Protein AF-A0AAJ1JUY0-F1 (afdb_monomer_lite)

pLDDT: mean 84.02, std 13.45, range [37.16, 97.44]

Foldseek 3Di:
DVVVLVVLLVVLQVQLVVQVVVVHHSVVSSVVSNVVVVVVVVVVVVVVPVPDPFPWPWDKDLLAPPFAFFLQDQKHFRIKTWGADPVVLWIWIKTKMWGQDQFKWFKWKKFKWFAAPVRHTDDDPDDDTDIQIDGRDTHHHLHIDIDDPVNTRTDPDSRRPDMHIDTAWIATPVRDIDGDDTDGDHDDFAFDDPLCVVVLCVLPVQFTGAWAQDPAWTAQRNRATHGNPDQAGSPRRDGNVSRNCARHPVRVVVVVVVCVVVVVRD

Structure (mmCIF, N/CA/C/O backbone):
data_AF-A0AAJ1JUY0-F1
#
_entry.id   AF-A0AAJ1JUY0-F1
#
loop_
_atom_site.group_PDB
_atom_site.id
_atom_site.type_symbol
_atom_site.label_atom_id
_atom_site.label_alt_id
_atom_site.label_comp_id
_atom_site.label_asym_id
_atom_site.label_entity_id
_atom_site.label_seq_id
_atom_site.pdbx_PDB_ins_code
_atom_site.Cartn_x
_atom_site.Cartn_y
_atom_site.Cartn_z
_atom_site.occupancy
_atom_site.B_iso_or_equiv
_atom_site.auth_seq_id
_atom_site.auth_comp_id
_atom_site.auth_asym_id
_atom_site.auth_atom_id
_atom_site.pdbx_PDB_model_num
ATOM 1 N N . MET A 1 1 ? -13.555 40.744 11.633 1.00 59.25 1 MET A N 1
ATOM 2 C CA . MET A 1 1 ? -14.077 41.369 12.872 1.00 59.25 1 MET A CA 1
ATOM 3 C C . MET A 1 1 ? -15.369 42.137 12.623 1.00 59.25 1 MET A C 1
ATOM 5 O O . MET A 1 1 ? -16.342 41.868 13.309 1.00 59.25 1 MET A O 1
ATOM 9 N N . GLU A 1 2 ? -15.423 43.021 11.627 1.00 66.12 2 GLU A N 1
ATOM 10 C CA . GLU A 1 2 ? -16.605 43.863 11.356 1.00 66.12 2 GLU A CA 1
ATOM 11 C C . GLU A 1 2 ? -17.887 43.060 11.075 1.00 66.12 2 GLU A C 1
ATOM 13 O O . GLU A 1 2 ? -18.908 43.283 11.720 1.00 66.12 2 GLU A O 1
ATOM 18 N N . ALA A 1 3 ? -17.817 42.035 10.218 1.00 76.25 3 ALA A N 1
ATOM 19 C CA . ALA A 1 3 ? -18.960 41.161 9.921 1.00 76.25 3 ALA A CA 1
ATOM 20 C C . ALA A 1 3 ? -19.509 40.413 11.156 1.00 76.25 3 ALA A C 1
ATOM 22 O O . ALA A 1 3 ? -20.705 40.149 11.254 1.00 76.25 3 ALA A O 1
ATOM 23 N N . TYR A 1 4 ? -18.645 40.103 12.125 1.00 79.19 4 TYR A N 1
ATOM 24 C CA . TYR A 1 4 ? -19.018 39.383 13.343 1.00 79.19 4 TYR A CA 1
ATOM 25 C C . TYR A 1 4 ? -19.777 40.281 14.325 1.00 79.19 4 TYR A C 1
ATOM 27 O O . TYR A 1 4 ? -20.791 39.874 14.885 1.00 79.19 4 TYR A O 1
ATOM 35 N N . ILE A 1 5 ? -19.339 41.534 14.476 1.00 79.62 5 ILE A N 1
ATOM 36 C CA . ILE A 1 5 ? -20.040 42.523 15.304 1.00 79.62 5 ILE A CA 1
ATOM 37 C C . ILE A 1 5 ? -21.442 42.773 14.735 1.00 79.62 5 ILE A C 1
ATOM 39 O O . ILE A 1 5 ? -22.418 42.791 15.482 1.00 79.62 5 ILE A O 1
ATOM 43 N N . ILE A 1 6 ? -21.560 42.875 13.407 1.00 84.62 6 ILE A N 1
ATOM 44 C CA . ILE A 1 6 ? -22.850 43.020 12.718 1.00 84.62 6 ILE A CA 1
ATOM 45 C C . ILE A 1 6 ? -23.759 41.815 12.995 1.00 84.62 6 ILE A C 1
ATOM 47 O O . ILE A 1 6 ? -24.919 41.993 13.363 1.00 84.62 6 ILE A O 1
ATOM 51 N N . PHE A 1 7 ? -23.235 40.593 12.898 1.00 84.62 7 PHE A N 1
ATOM 52 C CA . PHE A 1 7 ? -23.993 39.375 13.187 1.00 84.62 7 PHE A CA 1
ATOM 53 C C . PHE A 1 7 ? -24.500 39.312 14.640 1.00 84.62 7 PHE A C 1
ATOM 55 O O . PHE A 1 7 ? -25.673 39.015 14.875 1.00 84.62 7 PHE A O 1
ATOM 62 N N . LEU A 1 8 ? -23.663 39.669 15.620 1.00 83.69 8 LEU A N 1
ATOM 63 C CA . LEU A 1 8 ? -24.061 39.722 17.031 1.00 83.69 8 LEU A CA 1
ATOM 64 C C . LEU A 1 8 ? -25.143 40.775 17.303 1.00 83.69 8 LEU A C 1
ATOM 66 O O . LEU A 1 8 ? -26.059 40.533 18.097 1.00 83.69 8 LEU A O 1
ATOM 70 N N . MET A 1 9 ? -25.068 41.929 16.635 1.00 85.81 9 MET A N 1
ATOM 71 C CA . MET A 1 9 ? -26.107 42.957 16.719 1.00 85.81 9 MET A CA 1
ATOM 72 C C . MET A 1 9 ? -27.437 42.445 16.159 1.00 85.81 9 MET A C 1
ATOM 74 O O . MET A 1 9 ? -28.468 42.613 16.807 1.00 85.81 9 MET A O 1
ATOM 78 N N . LEU A 1 10 ? -27.421 41.753 15.015 1.00 89.38 10 LEU A N 1
ATOM 79 C CA . LEU A 1 10 ? -28.627 41.184 14.404 1.00 89.38 10 LEU A CA 1
ATOM 80 C C . LEU A 1 10 ? -29.301 40.137 15.303 1.00 89.38 10 LEU A C 1
ATOM 82 O O . LEU A 1 10 ? -30.516 40.192 15.491 1.00 89.38 10 LEU A O 1
ATOM 86 N N . ILE A 1 11 ? -28.529 39.234 15.919 1.00 87.75 11 ILE A N 1
ATOM 87 C CA . ILE A 1 11 ? -29.067 38.247 16.874 1.00 87.75 11 ILE A CA 1
ATOM 88 C C . ILE A 1 11 ? -29.680 38.942 18.095 1.00 87.75 11 ILE A C 1
ATOM 90 O O . ILE A 1 11 ? -30.751 38.554 18.564 1.00 87.75 11 ILE A O 1
ATOM 94 N N . SER A 1 12 ? -29.028 39.988 18.603 1.00 89.56 12 SER A N 1
ATOM 95 C CA . SER A 1 12 ? -29.511 40.733 19.772 1.00 89.56 12 SER A CA 1
ATOM 96 C C . SER A 1 12 ? -30.820 41.470 19.471 1.00 89.56 12 SER A C 1
ATOM 98 O O . SER A 1 12 ? -31.745 41.452 20.282 1.00 89.56 12 SER A O 1
ATOM 100 N N . ILE A 1 13 ? -30.935 42.048 18.272 1.00 90.06 13 ILE A N 1
ATOM 101 C CA . ILE A 1 13 ? -32.164 42.680 17.779 1.00 90.06 13 ILE A CA 1
ATOM 102 C C . ILE A 1 13 ? -33.286 41.643 17.631 1.00 90.06 13 ILE A C 1
ATOM 104 O O . ILE A 1 13 ? -34.412 41.890 18.066 1.00 90.06 13 ILE A O 1
ATOM 108 N N . LEU A 1 14 ? -32.987 40.460 17.084 1.00 89.62 14 LEU A N 1
ATOM 109 C CA . LEU A 1 14 ? -33.955 39.369 16.947 1.00 89.62 14 LEU A CA 1
ATOM 110 C C . LEU A 1 14 ? -34.485 38.897 18.312 1.00 89.62 14 LEU A C 1
ATOM 112 O O . LEU A 1 14 ? -35.692 38.711 18.479 1.00 89.62 14 LEU A O 1
ATOM 116 N N . ALA A 1 15 ? -33.603 38.763 19.306 1.00 86.94 15 ALA A N 1
ATOM 117 C CA . ALA A 1 15 ? -33.990 38.440 20.678 1.00 86.94 15 ALA A CA 1
ATOM 118 C C . ALA A 1 15 ? -34.909 39.516 21.284 1.00 86.94 15 ALA A C 1
ATOM 120 O O . ALA A 1 15 ? -35.906 39.187 21.930 1.00 86.94 15 ALA A O 1
ATOM 121 N N . GLY A 1 16 ? -34.625 40.795 21.016 1.00 89.44 16 GLY A N 1
ATOM 122 C CA . GLY A 1 16 ? -35.496 41.911 21.383 1.00 89.44 16 GLY A CA 1
ATOM 123 C C . GLY A 1 16 ? -36.889 41.811 20.763 1.00 89.44 16 GLY A C 1
ATOM 124 O O . GLY A 1 16 ? -37.885 41.959 21.474 1.00 89.44 16 GLY A O 1
ATOM 125 N N . PHE A 1 17 ? -36.983 41.509 19.463 1.00 90.88 17 PHE A N 1
ATOM 126 C CA . PHE A 1 17 ? -38.267 41.336 18.769 1.00 90.88 17 PHE A CA 1
ATOM 127 C C . PHE A 1 17 ? -39.100 40.193 19.362 1.00 90.88 17 PHE A C 1
ATOM 129 O O . PHE A 1 17 ? -40.286 40.380 19.641 1.00 90.88 17 PHE A O 1
ATOM 136 N N . LEU A 1 18 ? -38.478 39.040 19.628 1.00 88.56 18 LEU A N 1
ATOM 137 C CA . LEU A 1 18 ? -39.134 37.884 20.255 1.00 88.56 18 LEU A CA 1
ATOM 138 C C . LEU A 1 18 ? -39.595 38.163 21.691 1.00 88.56 18 LEU A C 1
ATOM 140 O O . LEU A 1 18 ? -40.586 37.599 22.161 1.00 88.56 18 LEU A O 1
ATOM 144 N N . ALA A 1 19 ? -38.870 39.011 22.418 1.00 88.81 19 ALA A N 1
ATOM 145 C CA . ALA A 1 19 ? -39.263 39.433 23.753 1.00 88.81 19 ALA A CA 1
ATOM 146 C C . ALA A 1 19 ? -40.435 40.423 23.701 1.00 88.81 19 ALA A C 1
ATOM 148 O O . ALA A 1 19 ? -41.382 40.301 24.483 1.00 88.81 19 ALA A O 1
ATOM 149 N N . HIS A 1 20 ? -40.408 41.360 22.752 1.00 91.50 20 HIS A N 1
ATOM 150 C CA . HIS A 1 20 ? -41.471 42.339 22.558 1.00 91.50 20 HIS A CA 1
ATOM 151 C C . HIS A 1 20 ? -42.798 41.687 22.166 1.00 91.50 20 HIS A C 1
ATOM 153 O O . HIS A 1 20 ? -43.830 42.007 22.752 1.00 91.50 20 HIS A O 1
ATOM 159 N N . SER A 1 21 ? -42.771 40.690 21.274 1.00 90.94 21 SER A N 1
ATOM 160 C CA . SER A 1 21 ? -43.967 39.919 20.904 1.00 90.94 21 SER A CA 1
ATOM 161 C C . SER A 1 21 ? -44.579 39.144 22.081 1.00 90.94 21 SER A C 1
ATOM 163 O O . SER A 1 21 ? -45.718 38.697 22.001 1.00 90.94 21 SER A O 1
ATOM 165 N N . LYS A 1 22 ? -43.833 38.982 23.181 1.00 91.81 22 LYS A N 1
ATOM 166 C CA . LYS A 1 22 ? -44.271 38.355 24.438 1.00 91.81 22 LYS A CA 1
ATOM 167 C C . LYS A 1 22 ? -44.552 39.378 25.550 1.00 91.81 22 LYS A C 1
ATOM 169 O O . LYS A 1 22 ? -44.597 39.005 26.721 1.00 91.81 22 LYS A O 1
ATOM 174 N N . GLY A 1 23 ? -44.700 40.660 25.209 1.00 91.25 23 GLY A N 1
ATOM 175 C CA . GLY A 1 23 ? -45.018 41.735 26.155 1.00 91.25 23 GLY A CA 1
ATOM 176 C C . GLY A 1 23 ? -43.855 42.177 27.049 1.00 91.25 23 GLY A C 1
ATOM 177 O O . GLY A 1 23 ? -44.081 42.829 28.065 1.00 91.25 23 GLY A O 1
ATOM 178 N N . ARG A 1 24 ? -42.606 41.822 26.714 1.00 91.94 24 ARG A N 1
ATOM 179 C CA . ARG A 1 24 ? -41.404 42.237 27.461 1.00 91.94 24 ARG A CA 1
ATOM 180 C C . ARG A 1 24 ? -40.732 43.455 26.815 1.00 91.94 24 ARG A C 1
ATOM 182 O O . ARG A 1 24 ? -41.036 43.838 25.686 1.00 91.94 24 ARG A O 1
ATOM 189 N N . SER A 1 25 ? -39.797 44.079 27.534 1.00 92.25 25 SER A N 1
ATOM 190 C CA . SER A 1 25 ? -39.089 45.275 27.065 1.00 92.25 25 SER A CA 1
ATOM 191 C C . SER A 1 25 ? -38.119 44.960 25.919 1.00 92.25 25 SER A C 1
ATOM 193 O O . SER A 1 25 ? -37.081 44.339 26.122 1.00 92.25 25 SER A O 1
ATOM 195 N N . PHE A 1 26 ? -38.415 45.442 24.709 1.00 90.12 26 PHE A N 1
ATOM 196 C CA . PHE A 1 26 ? -37.547 45.268 23.535 1.00 90.12 26 PHE A CA 1
ATOM 197 C C . PHE A 1 26 ? -36.091 45.672 23.827 1.00 90.12 26 PHE A C 1
ATOM 199 O O . PHE A 1 26 ? -35.168 44.875 23.676 1.00 90.12 26 PHE A O 1
ATOM 206 N N . LEU A 1 27 ? -35.900 46.897 24.332 1.00 89.00 27 LEU A N 1
ATOM 207 C CA . LEU A 1 27 ? -34.575 47.471 24.567 1.00 89.00 27 LEU A CA 1
ATOM 208 C C . LEU A 1 27 ? -33.776 46.696 25.625 1.00 89.00 27 LEU A C 1
ATOM 210 O O . LEU A 1 27 ? -32.577 46.489 25.457 1.00 89.00 27 LEU A O 1
ATOM 214 N N . GLY A 1 28 ? -34.442 46.228 26.686 1.00 88.19 28 GLY A N 1
ATOM 215 C CA . GLY A 1 28 ? -33.795 45.450 27.742 1.00 88.19 28 GLY A CA 1
ATOM 216 C C . GLY A 1 28 ? -33.238 44.127 27.220 1.00 88.19 28 GLY A C 1
ATOM 217 O O . GLY A 1 28 ? -32.116 43.756 27.549 1.00 88.19 28 GLY A O 1
ATOM 218 N N . TRP A 1 29 ? -33.986 43.450 26.346 1.00 89.56 29 TRP A N 1
ATOM 219 C CA . TRP A 1 29 ? -33.564 42.181 25.751 1.00 89.56 29 TRP A CA 1
ATOM 220 C C . TRP A 1 29 ? -32.515 42.351 24.644 1.00 89.56 29 TRP A C 1
ATOM 222 O O . TRP A 1 29 ? -31.621 41.513 24.542 1.00 89.56 29 TRP A O 1
ATOM 232 N N . CYS A 1 30 ? -32.541 43.456 23.889 1.00 88.31 30 CYS A N 1
ATOM 233 C CA . CYS A 1 30 ? -31.454 43.808 22.967 1.00 88.31 30 CYS A CA 1
ATOM 234 C C . CYS A 1 30 ? -30.127 44.035 23.709 1.00 88.31 30 CYS A C 1
ATOM 236 O O . CYS A 1 30 ? -29.099 43.485 23.318 1.00 88.31 30 CYS A O 1
ATOM 238 N N . LEU A 1 31 ? -30.146 44.813 24.799 1.00 89.19 31 LEU A N 1
ATOM 239 C CA . LEU A 1 31 ? -28.954 45.079 25.614 1.00 89.19 31 LEU A CA 1
ATOM 240 C C . LEU A 1 31 ? -28.437 43.806 26.293 1.00 89.19 31 LEU A C 1
ATOM 242 O O . LEU A 1 31 ? -27.234 43.557 26.304 1.00 89.19 31 LEU A O 1
ATOM 246 N N . LEU A 1 32 ? -29.344 42.970 26.802 1.00 88.88 32 LEU A N 1
ATOM 247 C CA . LEU A 1 32 ? -28.993 41.677 27.382 1.00 88.88 32 LEU A CA 1
ATOM 248 C C . LEU A 1 32 ? -28.331 40.753 26.347 1.00 88.88 32 LEU A C 1
ATOM 250 O O . LEU A 1 32 ? -27.315 40.132 26.647 1.00 88.88 32 LEU A O 1
ATOM 254 N N . GLY A 1 33 ? -28.863 40.700 25.122 1.00 85.88 33 GLY A N 1
ATOM 255 C CA . GLY A 1 33 ? -28.281 39.930 24.020 1.00 85.88 33 GLY A CA 1
ATOM 256 C C . GLY A 1 33 ? -26.864 40.386 23.662 1.00 85.88 33 GLY A C 1
ATOM 257 O O . GLY A 1 33 ? -25.976 39.550 23.503 1.00 85.88 33 GLY A O 1
ATOM 258 N N . LEU A 1 34 ? -26.618 41.699 23.626 1.00 87.06 34 LEU A N 1
ATOM 259 C CA . LEU A 1 34 ? -25.288 42.253 23.345 1.00 87.06 34 LEU A CA 1
ATOM 260 C C . LEU A 1 34 ? -24.241 41.868 24.399 1.00 87.06 34 LEU A C 1
ATOM 262 O O . LEU A 1 34 ? -23.066 41.748 24.063 1.00 87.06 34 LEU A O 1
ATOM 266 N N . ILE A 1 35 ? -24.658 41.649 25.649 1.00 87.12 35 ILE A N 1
ATOM 267 C CA . ILE A 1 35 ? -23.771 41.232 26.744 1.00 87.12 35 ILE A CA 1
ATOM 268 C C . ILE A 1 35 ? -23.589 39.709 26.758 1.00 87.12 35 ILE A C 1
ATOM 270 O O . ILE A 1 35 ? -22.472 39.220 26.906 1.00 87.12 35 ILE A O 1
ATOM 274 N N . ILE A 1 36 ? -24.674 38.946 26.597 1.00 87.12 36 ILE A N 1
ATOM 275 C CA . ILE A 1 36 ? -24.648 37.483 26.716 1.00 87.12 36 ILE A CA 1
ATOM 276 C C . ILE A 1 36 ? -23.996 36.822 25.497 1.00 87.12 36 ILE A C 1
ATOM 278 O O . ILE A 1 36 ? -23.248 35.858 25.658 1.00 87.12 36 ILE A O 1
ATOM 282 N N . ASN A 1 37 ? -24.241 37.315 24.281 1.00 84.94 37 ASN A N 1
ATOM 283 C CA . ASN A 1 37 ? -23.773 36.637 23.071 1.00 84.94 37 ASN A CA 1
ATOM 284 C C . ASN A 1 37 ? -22.235 36.523 22.986 1.00 84.94 37 ASN A C 1
ATOM 286 O O . ASN A 1 37 ? -21.755 35.426 22.696 1.00 84.94 37 ASN A O 1
ATOM 290 N N . PRO A 1 38 ? -21.435 37.569 23.289 1.00 84.06 38 PRO A N 1
ATOM 291 C CA . PRO A 1 38 ? -19.981 37.435 23.362 1.00 84.06 38 PRO A CA 1
ATOM 292 C C . PRO A 1 38 ? -19.531 36.395 24.389 1.00 84.06 38 PRO A C 1
ATOM 294 O O . PRO A 1 38 ? -18.601 35.647 24.117 1.00 84.06 38 PRO A O 1
ATOM 297 N N . ILE A 1 39 ? -20.211 36.301 25.539 1.00 85.31 39 ILE A N 1
ATOM 298 C CA . ILE A 1 39 ? -19.890 35.323 26.588 1.00 85.31 39 ILE A CA 1
ATOM 299 C C . ILE A 1 39 ? -20.153 33.901 26.088 1.00 85.31 39 ILE A C 1
ATOM 301 O O . ILE A 1 39 ? -19.292 33.039 26.237 1.00 85.31 39 ILE A O 1
ATOM 305 N N . ILE A 1 40 ? -21.301 33.657 25.446 1.00 83.94 40 ILE A N 1
ATOM 306 C CA . ILE A 1 40 ? -21.624 32.351 24.854 1.00 83.94 40 ILE A CA 1
ATOM 307 C C . ILE A 1 40 ? -20.584 31.970 23.803 1.00 83.94 40 ILE A C 1
ATOM 309 O O . ILE A 1 40 ? -20.100 30.841 23.811 1.00 83.94 40 ILE A O 1
ATOM 313 N N . VAL A 1 41 ? -20.196 32.899 22.926 1.00 82.69 41 VAL A N 1
ATOM 314 C CA . VAL A 1 41 ? -19.172 32.613 21.917 1.00 82.69 41 VAL A CA 1
ATOM 315 C C . VAL A 1 41 ? -17.814 32.365 22.564 1.00 82.69 41 VAL A C 1
ATOM 317 O O . VAL A 1 41 ? -17.141 31.425 22.164 1.00 82.69 41 VAL A O 1
ATOM 320 N N . CYS A 1 42 ? -17.425 33.113 23.597 1.00 81.19 42 CYS A N 1
ATOM 321 C CA . CYS A 1 42 ? -16.206 32.832 24.356 1.00 81.19 42 CYS A CA 1
ATOM 322 C C . CYS A 1 42 ? -16.244 31.449 25.018 1.00 81.19 42 CYS A C 1
ATOM 324 O O . CYS A 1 42 ? -15.231 30.764 25.009 1.00 81.19 42 CYS A O 1
ATOM 326 N N . ILE A 1 43 ? -17.391 31.008 25.542 1.00 83.12 43 ILE A N 1
ATOM 327 C CA . ILE A 1 43 ? -17.556 29.659 26.106 1.00 83.12 43 ILE A CA 1
ATOM 328 C C . ILE A 1 43 ? -17.447 28.598 25.008 1.00 83.12 43 ILE A C 1
ATOM 330 O O . ILE A 1 43 ? -16.727 27.622 25.183 1.00 83.12 43 ILE A O 1
ATOM 334 N N . ILE A 1 44 ? -18.107 28.793 23.862 1.00 79.44 44 ILE A N 1
ATOM 335 C CA . ILE A 1 44 ? -18.021 27.877 22.716 1.00 79.44 44 ILE A CA 1
ATOM 336 C C . ILE A 1 44 ? -16.584 27.818 22.197 1.00 79.44 44 ILE A C 1
ATOM 338 O O . ILE A 1 44 ? -16.066 26.732 21.977 1.00 79.44 44 ILE A O 1
ATOM 342 N N . LEU A 1 45 ? -15.914 28.959 22.041 1.00 77.31 45 LEU A N 1
ATOM 343 C CA . LEU A 1 45 ? -14.524 29.026 21.601 1.00 77.31 45 LEU A CA 1
ATOM 344 C C . LEU A 1 45 ? -13.574 28.429 22.633 1.00 77.31 45 LEU A C 1
ATOM 346 O O . LEU A 1 45 ? -12.656 27.729 22.239 1.00 77.31 45 LEU A O 1
ATOM 350 N N . ALA A 1 46 ? -13.798 28.637 23.930 1.00 75.81 46 ALA A N 1
ATOM 351 C CA . ALA A 1 46 ? -13.022 27.988 24.981 1.00 75.81 46 ALA A CA 1
ATOM 352 C C . ALA A 1 46 ? -13.232 26.468 24.967 1.00 75.81 46 ALA A C 1
ATOM 354 O O . ALA A 1 46 ? -12.274 25.723 25.122 1.00 75.81 46 ALA A O 1
ATOM 355 N N . PHE A 1 47 ? -14.453 25.995 24.712 1.00 71.75 47 PHE A N 1
ATOM 356 C CA . PHE A 1 47 ? -14.764 24.570 24.595 1.00 71.75 47 PHE A CA 1
ATOM 357 C C . PHE A 1 47 ? -14.174 23.950 23.317 1.00 71.75 47 PHE A C 1
ATOM 359 O O . PHE A 1 47 ? -13.633 22.848 23.348 1.00 71.75 47 PHE A O 1
ATOM 366 N N . LEU A 1 48 ? -14.215 24.673 22.196 1.00 68.44 48 LEU A N 1
ATOM 367 C CA . LEU A 1 48 ? -13.611 24.254 20.931 1.00 68.44 48 LEU A CA 1
ATOM 368 C C . LEU A 1 48 ? -12.080 24.308 20.984 1.00 68.44 48 LEU A C 1
ATOM 370 O O . LEU A 1 48 ? -11.433 23.394 20.491 1.00 68.44 48 LEU A O 1
ATOM 374 N N . SER A 1 49 ? -11.505 25.328 21.623 1.00 60.00 49 SER A N 1
ATOM 375 C CA . SER A 1 49 ? -10.062 25.469 21.867 1.00 60.00 49 SER A CA 1
ATOM 376 C C . SER A 1 49 ? -9.557 24.510 22.946 1.00 60.00 49 SER A C 1
ATOM 378 O O . SER A 1 49 ? -8.366 24.225 22.991 1.00 60.00 49 SER A O 1
ATOM 380 N N . SER A 1 50 ? -10.443 24.013 23.814 1.00 49.25 50 SER A N 1
ATOM 381 C CA . SER A 1 50 ? -10.166 22.938 24.771 1.00 49.25 50 SER A CA 1
ATOM 382 C C . SER A 1 50 ? -10.117 21.560 24.106 1.00 49.25 50 SER A C 1
ATOM 384 O O . SER A 1 50 ? -9.780 20.588 24.789 1.00 49.25 50 SER A O 1
ATOM 386 N N . ARG A 1 51 ? -10.402 21.431 22.800 1.00 47.50 51 ARG A N 1
ATOM 387 C CA . ARG A 1 51 ? -9.904 20.276 22.045 1.00 47.50 51 ARG A CA 1
ATOM 388 C C . ARG A 1 51 ? -8.389 20.409 21.995 1.00 47.50 51 ARG A C 1
ATOM 390 O O . ARG A 1 51 ? -7.855 21.105 21.140 1.00 47.50 51 ARG A O 1
ATOM 397 N N . LYS A 1 52 ? -7.731 19.808 22.988 1.00 41.22 52 LYS A N 1
ATOM 398 C CA . LYS A 1 52 ? -6.278 19.767 23.124 1.00 41.22 52 LYS A CA 1
ATOM 399 C C . LYS A 1 52 ? -5.668 19.393 21.780 1.00 41.22 52 LYS A C 1
ATOM 401 O O . LYS A 1 52 ? -6.031 18.366 21.208 1.00 41.22 52 LYS A O 1
ATOM 406 N N . ASP A 1 53 ? -4.732 20.212 21.315 1.00 41.09 53 ASP A N 1
ATOM 407 C CA . ASP A 1 53 ? -3.789 19.798 20.288 1.00 41.09 53 ASP A CA 1
ATOM 408 C C . ASP A 1 53 ? -3.119 18.509 20.773 1.00 41.09 53 ASP A C 1
ATOM 410 O O . ASP A 1 53 ? -2.430 18.470 21.794 1.00 41.09 53 ASP A O 1
ATOM 414 N N . TYR A 1 54 ? -3.437 17.422 20.080 1.00 46.44 54 TYR A N 1
ATOM 415 C CA . TYR A 1 54 ? -2.988 16.080 20.397 1.00 46.44 54 TYR A CA 1
ATOM 416 C C . TYR A 1 54 ? -1.468 16.018 20.258 1.00 46.44 54 TYR A C 1
ATOM 418 O O . TYR A 1 54 ? -0.930 16.248 19.172 1.00 46.44 54 TYR A O 1
ATOM 426 N N . GLU A 1 55 ? -0.765 15.663 21.331 1.00 37.16 55 GLU A N 1
ATOM 427 C CA . GLU A 1 55 ? 0.655 15.339 21.236 1.00 37.16 55 GLU A CA 1
ATOM 428 C C . GLU A 1 55 ? 0.787 13.947 20.610 1.00 37.16 55 GLU A C 1
ATOM 430 O O . GLU A 1 55 ? 0.828 12.917 21.280 1.00 37.16 55 GLU A O 1
ATOM 435 N N . VAL A 1 56 ? 0.771 13.910 19.280 1.00 41.78 56 VAL A N 1
ATOM 436 C CA . VAL A 1 56 ? 0.896 12.667 18.528 1.00 41.78 56 VAL A CA 1
ATOM 437 C C . VAL A 1 56 ? 2.371 12.319 18.414 1.00 41.78 56 VAL A C 1
ATOM 439 O O . VAL A 1 56 ? 3.082 12.852 17.561 1.00 41.78 56 VAL A O 1
ATOM 442 N N . LYS A 1 57 ? 2.833 11.380 19.240 1.00 42.47 57 LYS A N 1
ATOM 443 C CA . LYS A 1 57 ? 4.072 10.654 18.951 1.00 42.47 57 LYS A CA 1
ATOM 444 C C . LYS A 1 57 ? 3.795 9.684 17.808 1.00 42.47 57 LYS A C 1
ATOM 446 O O . LYS A 1 57 ? 3.300 8.587 18.028 1.00 42.47 57 LYS A O 1
ATOM 451 N N . VAL A 1 58 ? 4.054 10.137 16.584 1.00 42.75 58 VAL A N 1
ATOM 452 C CA . VAL A 1 58 ? 3.978 9.302 15.382 1.00 42.75 58 VAL A CA 1
ATOM 453 C C . VAL A 1 58 ? 5.263 8.491 15.297 1.00 42.75 58 VAL A C 1
ATOM 455 O O . VAL A 1 58 ? 6.329 9.043 15.024 1.00 42.75 58 VAL A O 1
ATOM 458 N N . TYR A 1 59 ? 5.159 7.183 15.492 1.00 51.78 59 TYR A N 1
ATOM 459 C CA . TYR A 1 59 ? 6.213 6.256 15.095 1.00 51.78 59 TYR A CA 1
ATOM 460 C C . TYR A 1 59 ? 5.816 5.669 13.747 1.00 51.78 59 TYR A C 1
ATOM 462 O O . TYR A 1 59 ? 4.938 4.811 13.682 1.00 51.78 59 TYR A O 1
ATOM 470 N N . SER A 1 60 ? 6.395 6.189 12.663 1.00 41.91 60 SER A N 1
ATOM 471 C CA . SER A 1 60 ? 6.133 5.675 11.323 1.00 41.91 60 SER A CA 1
ATOM 472 C C . SER A 1 60 ? 6.990 4.441 11.062 1.00 41.91 60 SER A C 1
ATOM 474 O O . SER A 1 60 ? 8.220 4.486 11.041 1.00 41.91 60 SER A O 1
ATOM 476 N N . TYR A 1 61 ? 6.315 3.324 10.840 1.00 50.69 61 TYR A N 1
ATOM 477 C CA . TYR A 1 61 ? 6.906 2.075 10.403 1.00 50.69 61 TYR A CA 1
ATOM 478 C C . TYR A 1 61 ? 6.387 1.784 8.997 1.00 50.69 61 TYR A C 1
ATOM 480 O O . TYR A 1 61 ? 5.190 1.633 8.756 1.00 50.69 61 TYR A O 1
ATOM 488 N N . VAL A 1 62 ? 7.298 1.736 8.030 1.00 48.81 62 VAL A N 1
ATOM 489 C CA . VAL A 1 62 ? 6.988 1.169 6.718 1.00 48.81 62 VAL A CA 1
ATOM 490 C C . VAL A 1 62 ? 7.170 -0.332 6.872 1.00 48.81 62 VAL A C 1
ATOM 492 O O . VAL A 1 62 ? 8.306 -0.792 6.993 1.00 48.81 62 VAL A O 1
ATOM 495 N N . ALA A 1 63 ? 6.065 -1.078 6.892 1.00 45.88 63 ALA A N 1
ATOM 496 C CA . ALA A 1 63 ? 6.059 -2.524 7.129 1.00 45.88 63 ALA A CA 1
ATOM 497 C C . ALA A 1 63 ? 6.956 -3.315 6.151 1.00 45.88 63 ALA A C 1
ATOM 499 O O . ALA A 1 63 ? 7.384 -4.413 6.470 1.00 45.88 63 ALA A O 1
ATOM 500 N N . ASN A 1 64 ? 7.335 -2.721 5.013 1.00 46.09 64 ASN A N 1
ATOM 501 C CA . ASN A 1 64 ? 8.034 -3.410 3.924 1.00 46.09 64 ASN A CA 1
ATOM 502 C C . ASN A 1 64 ? 9.506 -2.989 3.716 1.00 46.09 64 ASN A C 1
ATOM 504 O O . ASN A 1 64 ? 10.205 -3.552 2.879 1.00 46.09 64 ASN A O 1
ATOM 508 N N . ALA A 1 65 ? 10.028 -1.987 4.436 1.00 46.00 65 ALA A N 1
ATOM 509 C CA . ALA A 1 65 ? 11.308 -1.374 4.040 1.00 46.00 65 ALA A CA 1
ATOM 510 C C . ALA A 1 65 ? 12.563 -2.210 4.369 1.00 46.00 65 ALA A C 1
ATOM 512 O O . ALA A 1 65 ? 13.603 -2.010 3.743 1.00 46.00 65 ALA A O 1
ATOM 513 N N . LYS A 1 66 ? 12.504 -3.123 5.350 1.00 47.69 66 LYS A N 1
ATOM 514 C CA . LYS A 1 66 ? 13.665 -3.945 5.754 1.00 47.69 66 LYS A CA 1
ATOM 515 C C . LYS A 1 66 ? 13.622 -5.392 5.261 1.00 47.69 66 LYS A C 1
ATOM 517 O O . LYS A 1 66 ? 14.689 -5.976 5.074 1.00 47.69 66 LYS A O 1
ATOM 522 N N . GLU A 1 67 ? 12.437 -5.960 5.052 1.00 60.09 67 GLU A N 1
ATOM 523 C CA . GLU A 1 67 ? 12.281 -7.403 4.807 1.00 60.09 67 GLU A CA 1
ATOM 524 C C . GLU A 1 67 ? 11.952 -7.742 3.347 1.00 60.09 67 GLU A C 1
ATOM 526 O O . GLU A 1 67 ? 12.382 -8.790 2.869 1.00 60.09 67 GLU A O 1
ATOM 531 N N . GLY A 1 68 ? 11.338 -6.820 2.603 1.00 72.44 68 GLY A N 1
ATOM 532 C CA . GLY A 1 68 ? 10.929 -7.014 1.212 1.00 72.44 68 GLY A CA 1
ATOM 533 C C . GLY A 1 68 ? 9.488 -6.559 0.993 1.00 72.44 68 GLY A C 1
ATOM 534 O O . GLY A 1 68 ? 8.863 -5.997 1.890 1.00 72.44 68 GLY A O 1
ATOM 535 N N . ILE A 1 69 ? 8.969 -6.778 -0.210 1.00 79.56 69 ILE A N 1
ATOM 536 C CA . ILE A 1 69 ? 7.579 -6.480 -0.570 1.00 79.56 69 ILE A CA 1
ATOM 537 C C . ILE A 1 69 ? 6.853 -7.810 -0.754 1.00 79.56 69 ILE A C 1
ATOM 539 O O . ILE A 1 69 ? 7.407 -8.719 -1.369 1.00 79.56 69 ILE A O 1
ATOM 543 N N . ASP A 1 70 ? 5.632 -7.917 -0.232 1.00 85.50 70 ASP A N 1
ATOM 544 C CA . ASP A 1 70 ? 4.747 -9.035 -0.552 1.00 85.50 70 ASP A CA 1
ATOM 545 C C . ASP A 1 70 ? 4.224 -8.885 -1.984 1.00 85.50 70 ASP A C 1
ATOM 547 O O . ASP A 1 70 ? 3.445 -7.974 -2.274 1.00 85.50 70 ASP A O 1
ATOM 551 N N . VAL A 1 71 ? 4.692 -9.745 -2.886 1.00 85.31 71 VAL A N 1
ATOM 552 C CA . VAL A 1 71 ? 4.351 -9.683 -4.315 1.00 85.31 71 VAL A CA 1
ATOM 553 C C . VAL A 1 71 ? 3.043 -10.397 -4.655 1.00 85.31 71 VAL A C 1
ATOM 555 O O . VAL A 1 71 ? 2.548 -10.237 -5.770 1.00 85.31 71 VAL A O 1
ATOM 558 N N . ASN A 1 72 ? 2.463 -11.137 -3.705 1.00 88.25 72 ASN A N 1
ATOM 559 C CA . ASN A 1 72 ? 1.170 -11.802 -3.872 1.00 88.25 72 ASN A CA 1
ATOM 560 C C . ASN A 1 72 ? 0.001 -10.935 -3.399 1.00 88.25 72 ASN A C 1
ATOM 562 O O . ASN A 1 72 ? -1.114 -11.068 -3.905 1.00 88.25 72 ASN A O 1
ATOM 566 N N . SER A 1 73 ? 0.250 -10.037 -2.445 1.00 89.44 73 SER A N 1
ATOM 567 C CA . SER A 1 73 ? -0.797 -9.217 -1.847 1.00 89.44 73 SER A CA 1
ATOM 568 C C . SER A 1 73 ? -1.352 -8.185 -2.843 1.00 89.44 73 SER A C 1
ATOM 570 O O . SER A 1 73 ? -0.606 -7.331 -3.334 1.00 89.44 73 SER A O 1
ATOM 572 N N . PRO A 1 74 ? -2.678 -8.149 -3.087 1.00 90.75 74 PRO A N 1
ATOM 573 C CA . PRO A 1 74 ? -3.305 -7.131 -3.922 1.00 90.75 74 PRO A CA 1
ATOM 574 C C . PRO A 1 74 ? -3.433 -5.770 -3.231 1.00 90.75 74 PRO A C 1
ATOM 576 O O . PRO A 1 74 ? -4.032 -4.848 -3.786 1.00 90.75 74 PRO A O 1
ATOM 579 N N . ILE A 1 75 ? -2.832 -5.612 -2.051 1.00 91.38 75 ILE A N 1
ATOM 580 C CA . ILE A 1 75 ? -2.625 -4.326 -1.396 1.00 91.38 75 ILE A CA 1
ATOM 581 C C . ILE A 1 75 ? -1.158 -4.112 -1.040 1.00 91.38 75 ILE A C 1
ATOM 583 O O . ILE A 1 75 ? -0.431 -5.039 -0.692 1.00 91.38 75 ILE A O 1
ATOM 587 N N . CYS A 1 76 ? -0.745 -2.851 -1.051 1.00 87.44 76 CYS A N 1
ATOM 588 C CA . CYS A 1 76 ? 0.533 -2.410 -0.520 1.00 87.44 76 CYS A CA 1
ATOM 589 C C . CYS A 1 76 ? 0.296 -1.539 0.712 1.00 87.44 76 CYS A C 1
ATOM 591 O O . CYS A 1 76 ? -0.361 -0.500 0.632 1.00 87.44 76 CYS A O 1
ATOM 593 N N . LEU A 1 77 ? 0.853 -1.945 1.851 1.00 86.25 77 LEU A N 1
ATOM 594 C CA . LEU A 1 77 ? 0.879 -1.123 3.055 1.00 86.25 77 LEU A CA 1
ATOM 595 C C . LEU A 1 77 ? 1.973 -0.051 2.912 1.00 86.25 77 LEU A C 1
ATOM 597 O O . LEU A 1 77 ? 3.158 -0.318 3.110 1.00 86.25 77 LEU A O 1
ATOM 601 N N . GLU A 1 78 ? 1.577 1.167 2.535 1.00 83.00 78 GLU A N 1
ATOM 602 C CA . GLU A 1 78 ? 2.493 2.284 2.266 1.00 83.00 78 GLU A CA 1
ATOM 603 C C . GLU A 1 78 ? 3.076 2.864 3.558 1.00 83.00 78 GLU A C 1
ATOM 605 O O . GLU A 1 78 ? 4.250 3.234 3.611 1.00 83.00 78 GLU A O 1
ATOM 610 N N . SER A 1 79 ? 2.270 2.930 4.618 1.00 82.31 79 SER A N 1
ATOM 611 C CA . SER A 1 79 ? 2.755 3.299 5.945 1.00 82.31 79 SER A CA 1
ATOM 612 C C . SER A 1 79 ? 1.843 2.789 7.046 1.00 82.31 79 SER A C 1
ATOM 614 O O . SER A 1 79 ? 0.624 2.783 6.894 1.00 82.31 79 SER A O 1
ATOM 616 N N . CYS A 1 80 ? 2.442 2.492 8.188 1.00 84.75 80 CYS A N 1
ATOM 617 C CA . CYS A 1 80 ? 1.766 2.153 9.423 1.00 84.75 80 CYS A CA 1
ATOM 618 C C . CYS A 1 80 ? 2.315 3.054 10.532 1.00 84.75 80 CYS A C 1
ATOM 620 O O . CYS A 1 80 ? 3.527 3.206 10.669 1.00 84.75 80 CYS A O 1
ATOM 622 N N . SER A 1 81 ? 1.449 3.709 11.295 1.00 83.94 81 SER A N 1
ATOM 623 C CA . SER A 1 81 ? 1.858 4.578 12.394 1.00 83.94 81 SER A CA 1
ATOM 624 C C . SER A 1 81 ? 1.048 4.304 13.642 1.00 83.94 81 SER A C 1
ATOM 626 O O . SER A 1 81 ? -0.177 4.246 13.592 1.00 83.94 81 SER A O 1
ATOM 628 N N . LEU A 1 82 ? 1.742 4.191 14.767 1.00 83.38 82 LEU A N 1
ATOM 629 C CA . LEU A 1 82 ? 1.109 4.158 16.077 1.00 83.38 82 LEU A CA 1
ATOM 630 C C . LEU A 1 82 ? 0.887 5.585 16.568 1.00 83.38 82 LEU A C 1
ATOM 632 O O . LEU A 1 82 ? 1.703 6.475 16.309 1.00 83.38 82 LEU A O 1
ATOM 636 N N . PHE A 1 83 ? -0.202 5.796 17.294 1.00 78.56 83 PHE A N 1
ATOM 637 C CA . PHE A 1 83 ? -0.404 6.998 18.084 1.00 78.56 83 PHE A CA 1
ATOM 638 C C . PHE A 1 83 ? -0.990 6.633 19.441 1.00 78.56 83 PHE A C 1
ATOM 640 O O . PHE A 1 83 ? -1.769 5.694 19.552 1.00 78.56 83 PHE A O 1
ATOM 647 N N . THR A 1 84 ? -0.660 7.409 20.464 1.00 71.88 84 THR A N 1
ATOM 648 C CA . THR A 1 84 ? -1.201 7.215 21.810 1.00 71.88 84 THR A CA 1
ATOM 649 C C . THR A 1 84 ? -2.102 8.388 22.161 1.00 71.88 84 THR A C 1
ATOM 651 O O . THR A 1 84 ? -1.720 9.549 22.006 1.00 71.88 84 THR A O 1
ATOM 654 N N . ASN A 1 85 ? -3.312 8.091 22.625 1.00 66.81 85 ASN A N 1
ATOM 655 C CA . ASN A 1 85 ? -4.210 9.069 23.213 1.00 66.81 85 ASN A CA 1
ATOM 656 C C . ASN A 1 85 ? -4.012 9.094 24.736 1.00 66.81 85 ASN A C 1
ATOM 658 O O . ASN A 1 85 ? -4.488 8.209 25.447 1.00 66.81 85 ASN A O 1
ATOM 662 N N . ASN A 1 86 ? -3.354 10.145 25.228 1.00 62.12 86 ASN A N 1
ATOM 663 C CA . ASN A 1 86 ? -3.028 10.324 26.646 1.00 62.12 86 ASN A CA 1
ATOM 664 C C . ASN A 1 86 ? -4.260 10.469 27.567 1.00 62.12 86 ASN A C 1
ATOM 666 O O . ASN A 1 86 ? -4.113 10.333 28.776 1.00 62.12 86 ASN A O 1
ATOM 670 N N . GLU A 1 87 ? -5.464 10.759 27.049 1.00 55.62 87 GLU A N 1
ATOM 671 C CA . GLU A 1 87 ? -6.678 10.866 27.885 1.00 55.62 87 GLU A CA 1
ATOM 672 C C . GLU A 1 87 ? -7.337 9.517 28.187 1.00 55.62 87 GLU A C 1
ATOM 674 O O . GLU A 1 87 ? -8.074 9.397 29.166 1.00 55.62 87 GLU A O 1
ATOM 679 N N . HIS A 1 88 ? -7.082 8.502 27.362 1.00 55.78 88 HIS A N 1
ATOM 680 C CA . HIS A 1 88 ? -7.699 7.182 27.508 1.00 55.78 88 HIS A CA 1
ATOM 681 C C . HIS A 1 88 ? -6.685 6.047 27.639 1.00 55.78 88 HIS A C 1
ATOM 683 O O . HIS A 1 88 ? -7.108 4.900 27.745 1.00 55.78 88 HIS A O 1
ATOM 689 N N . ASP A 1 89 ? -5.387 6.367 27.625 1.00 64.06 89 ASP A N 1
ATOM 690 C CA . ASP A 1 89 ? -4.293 5.393 27.560 1.00 64.06 89 ASP A CA 1
ATOM 691 C C . ASP A 1 89 ? -4.518 4.372 26.433 1.00 64.06 89 ASP A C 1
ATOM 693 O O . ASP A 1 89 ? -4.369 3.166 26.597 1.00 64.06 89 ASP A O 1
ATOM 697 N N . ARG A 1 90 ? -4.989 4.868 25.279 1.00 68.00 90 ARG A N 1
ATOM 698 C CA . ARG A 1 90 ? -5.297 4.037 24.109 1.00 68.00 90 ARG A CA 1
ATOM 699 C C . ARG A 1 90 ? -4.245 4.248 23.046 1.00 68.00 90 ARG A C 1
ATOM 701 O O . ARG A 1 90 ? -4.038 5.380 22.605 1.00 68.00 90 ARG A O 1
ATOM 708 N N . THR A 1 91 ? -3.632 3.159 22.604 1.00 75.94 91 THR A N 1
ATOM 709 C CA . THR A 1 91 ? -2.782 3.160 21.416 1.00 75.94 91 THR A CA 1
ATOM 710 C C . THR A 1 91 ? -3.639 2.788 20.215 1.00 75.94 91 THR A C 1
ATOM 712 O O . THR A 1 91 ? -4.312 1.759 20.209 1.00 75.94 91 THR A O 1
ATOM 715 N N . GLY A 1 92 ? -3.651 3.662 19.217 1.00 81.75 92 GLY A N 1
ATOM 716 C CA . GLY A 1 92 ? -4.353 3.459 17.965 1.00 81.75 92 GLY A CA 1
ATOM 717 C C . GLY A 1 92 ? -3.403 3.385 16.778 1.00 81.75 92 GLY A C 1
ATOM 718 O O . GLY A 1 92 ? -2.214 3.710 16.869 1.00 81.75 92 GLY A O 1
ATOM 719 N N . LEU A 1 93 ? -3.958 2.958 15.651 1.00 85.88 93 LEU A N 1
ATOM 720 C CA . LEU A 1 93 ? -3.224 2.665 14.429 1.00 85.88 93 LEU A CA 1
ATOM 721 C C . LEU A 1 93 ? -3.717 3.535 13.266 1.00 85.88 93 LEU A C 1
ATOM 723 O O . LEU A 1 93 ? -4.918 3.634 13.013 1.00 85.88 93 LEU A O 1
ATOM 727 N N . ILE A 1 94 ? -2.776 4.155 12.554 1.00 85.94 94 ILE A N 1
ATOM 728 C CA . ILE A 1 94 ? -2.995 4.875 11.296 1.00 85.94 94 ILE A CA 1
ATOM 729 C C . ILE A 1 94 ? -2.319 4.095 10.170 1.00 85.94 94 ILE A C 1
ATOM 731 O O . ILE A 1 94 ? -1.119 3.821 10.225 1.00 85.94 94 ILE A O 1
ATOM 735 N N . LEU A 1 95 ? -3.082 3.763 9.139 1.00 88.12 95 LEU A N 1
ATOM 736 C CA . LEU A 1 95 ? -2.695 2.957 7.995 1.00 88.12 95 LEU A CA 1
ATOM 737 C C . LEU A 1 95 ? -2.899 3.752 6.713 1.00 88.12 95 LEU A C 1
ATOM 739 O O . LEU A 1 95 ? -3.956 4.338 6.493 1.00 88.12 95 LEU A O 1
ATOM 743 N N . ASN A 1 96 ? -1.894 3.707 5.844 1.00 88.88 96 ASN A N 1
ATOM 744 C CA . ASN A 1 96 ? -2.034 4.076 4.443 1.00 88.88 96 ASN A CA 1
ATOM 745 C C . ASN A 1 96 ? -1.908 2.807 3.614 1.00 88.88 96 ASN A C 1
ATOM 747 O O . ASN A 1 96 ? -0.835 2.205 3.558 1.00 88.88 96 ASN A O 1
ATOM 751 N N . ILE A 1 97 ? -3.010 2.399 3.000 1.00 91.06 97 ILE A N 1
ATOM 752 C CA . ILE A 1 97 ? -3.114 1.162 2.235 1.00 91.06 97 ILE A CA 1
ATOM 753 C C . ILE A 1 97 ? -3.390 1.544 0.796 1.00 91.06 97 ILE A C 1
ATOM 755 O O . ILE A 1 97 ? -4.333 2.276 0.507 1.00 91.06 97 ILE A O 1
ATOM 759 N N . ARG A 1 98 ? -2.590 1.029 -0.124 1.00 90.56 98 ARG A N 1
ATOM 760 C CA . ARG A 1 98 ? -2.845 1.164 -1.546 1.00 90.56 98 ARG A CA 1
ATOM 761 C C . ARG A 1 98 ? -3.427 -0.121 -2.099 1.00 90.56 98 ARG A C 1
ATOM 763 O O . ARG A 1 98 ? -2.832 -1.178 -1.935 1.00 90.56 98 ARG A O 1
ATOM 770 N N . ASN A 1 99 ? -4.521 -0.005 -2.835 1.00 92.81 99 ASN A N 1
ATOM 771 C CA . ASN A 1 99 ? -5.040 -1.093 -3.646 1.00 92.81 99 ASN A CA 1
ATOM 772 C C . ASN A 1 99 ? -4.170 -1.255 -4.903 1.00 92.81 99 ASN A C 1
ATOM 774 O O . ASN A 1 99 ? -3.922 -0.278 -5.606 1.00 92.81 99 ASN A O 1
ATOM 778 N N . LEU A 1 100 ? -3.662 -2.455 -5.168 1.00 90.56 100 LEU A N 1
ATOM 779 C CA . LEU A 1 100 ? -2.883 -2.786 -6.368 1.00 90.56 100 LEU A CA 1
ATOM 780 C C . LEU A 1 100 ? -3.713 -3.523 -7.427 1.00 90.56 100 LEU A C 1
ATOM 782 O O . LEU A 1 100 ? -3.227 -3.722 -8.538 1.00 90.56 100 LEU A O 1
ATOM 786 N N . SER A 1 101 ? -4.935 -3.926 -7.084 1.00 91.12 101 SER A N 1
ATOM 787 C CA . SER A 1 101 ? -5.850 -4.639 -7.969 1.00 91.12 101 SER A CA 1
ATOM 788 C C . SER A 1 101 ? -6.716 -3.695 -8.807 1.00 91.12 101 SER A C 1
ATOM 790 O O . SER A 1 101 ? -6.795 -2.485 -8.574 1.00 91.12 101 SER A O 1
ATOM 792 N N . ASP A 1 102 ? -7.396 -4.286 -9.783 1.00 89.62 102 ASP A N 1
ATOM 793 C CA . ASP A 1 102 ? -8.420 -3.677 -10.627 1.00 89.62 102 ASP A CA 1
ATOM 794 C C . ASP A 1 102 ? -9.830 -3.714 -10.005 1.00 89.62 102 ASP A C 1
ATOM 796 O O . ASP A 1 102 ? -10.801 -3.350 -10.667 1.00 89.62 102 ASP A O 1
ATOM 800 N N . ARG A 1 103 ? -9.953 -4.122 -8.736 1.00 93.69 103 ARG A N 1
ATOM 801 C CA . ARG A 1 103 ? -11.230 -4.363 -8.044 1.00 93.69 103 ARG A CA 1
ATOM 802 C C . ARG A 1 103 ? -11.359 -3.490 -6.809 1.00 93.69 103 ARG A C 1
ATOM 804 O O . ARG A 1 103 ? -10.348 -3.102 -6.231 1.00 93.69 103 ARG A O 1
ATOM 811 N N . VAL A 1 104 ? -12.581 -3.175 -6.389 1.00 96.31 104 VAL A N 1
ATOM 812 C CA . VAL A 1 104 ? -12.812 -2.382 -5.172 1.00 96.31 104 VAL A CA 1
ATOM 813 C C . VAL A 1 104 ? -12.648 -3.280 -3.946 1.00 96.31 104 VAL A C 1
ATOM 815 O O . VAL A 1 104 ? -13.194 -4.380 -3.904 1.00 96.31 104 VAL A O 1
ATOM 818 N N . ILE A 1 105 ? -11.903 -2.809 -2.945 1.00 97.19 105 ILE A N 1
ATOM 819 C CA . ILE A 1 105 ? -11.701 -3.516 -1.669 1.00 97.19 105 ILE A CA 1
ATOM 820 C C . ILE A 1 105 ? -12.621 -2.923 -0.606 1.00 97.19 105 ILE A C 1
ATOM 822 O O . ILE A 1 105 ? -12.648 -1.702 -0.431 1.00 97.19 105 ILE A O 1
ATOM 826 N N . THR A 1 106 ? -13.332 -3.787 0.118 1.00 96.69 106 THR A N 1
ATOM 827 C CA . THR A 1 106 ? -14.343 -3.410 1.119 1.00 96.69 106 THR A CA 1
ATOM 828 C C . THR A 1 106 ? -13.974 -3.782 2.552 1.00 96.69 106 THR A C 1
ATOM 830 O O . THR A 1 106 ? -14.463 -3.141 3.487 1.00 96.69 106 THR A O 1
ATOM 833 N N . ALA A 1 107 ? -13.086 -4.764 2.735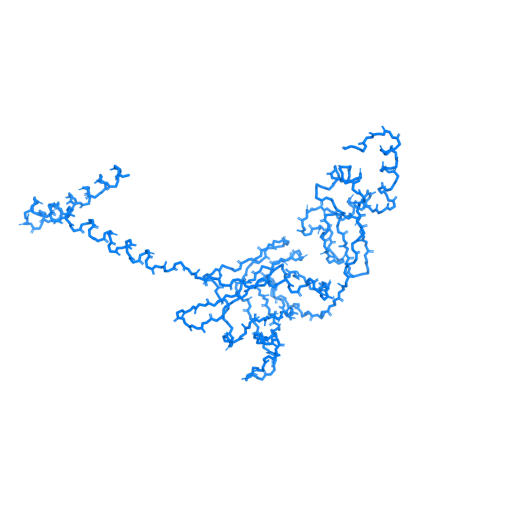 1.00 95.81 107 ALA A N 1
ATOM 834 C CA . ALA A 1 107 ? -12.502 -5.090 4.032 1.00 95.81 107 ALA A CA 1
ATOM 835 C C . ALA A 1 107 ? -11.093 -5.687 3.905 1.00 95.81 107 ALA A C 1
ATOM 837 O O . ALA A 1 107 ? -10.758 -6.293 2.881 1.00 95.81 107 ALA A O 1
ATOM 838 N N . VAL A 1 108 ? -10.276 -5.516 4.946 1.00 95.31 108 VAL A N 1
ATOM 839 C CA . VAL A 1 108 ? -8.938 -6.113 5.061 1.00 95.31 108 VAL A CA 1
ATOM 840 C C . VAL A 1 108 ? -8.689 -6.577 6.493 1.00 9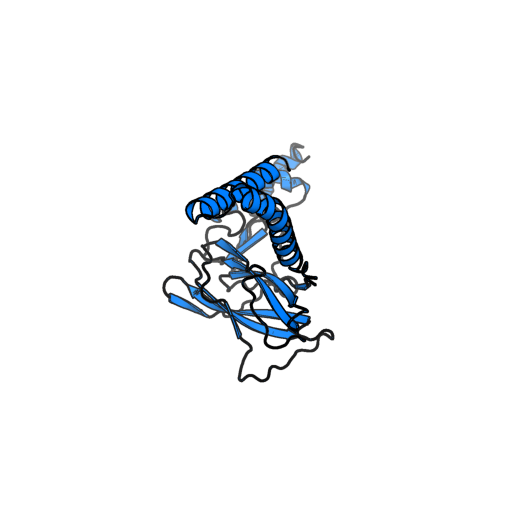5.31 108 VAL A C 1
ATOM 842 O O . VAL A 1 108 ? -8.768 -5.773 7.422 1.00 95.31 108 VAL A O 1
ATOM 845 N N . ASP A 1 109 ? -8.286 -7.835 6.650 1.00 94.25 109 ASP A N 1
ATOM 846 C CA . ASP A 1 109 ? -7.820 -8.393 7.916 1.00 94.25 109 ASP A CA 1
ATOM 847 C C . ASP A 1 109 ? -6.292 -8.517 7.906 1.00 94.25 109 ASP A C 1
ATOM 849 O O . ASP A 1 109 ? -5.683 -9.063 6.979 1.00 94.25 109 ASP A O 1
ATOM 853 N N . PHE A 1 110 ? -5.665 -8.017 8.969 1.00 92.25 110 PHE A N 1
ATOM 854 C CA . PHE A 1 110 ? -4.225 -8.096 9.187 1.00 92.25 110 PHE A CA 1
ATOM 855 C C . PHE A 1 110 ? -3.909 -8.982 10.386 1.00 92.25 110 PHE A C 1
ATOM 857 O O . PHE A 1 110 ? -4.462 -8.778 11.465 1.00 92.25 110 PHE A O 1
ATOM 864 N N . ILE A 1 111 ? -2.940 -9.881 10.240 1.00 90.19 111 ILE A N 1
ATOM 865 C CA . ILE A 1 111 ? -2.259 -10.490 11.383 1.00 90.19 111 ILE A CA 1
ATOM 866 C C . ILE A 1 111 ? -1.315 -9.445 11.978 1.00 90.19 111 ILE A C 1
ATOM 868 O O . ILE A 1 111 ? -0.492 -8.855 11.273 1.00 90.19 111 ILE A O 1
ATOM 872 N N . CYS A 1 112 ? -1.450 -9.206 13.277 1.00 89.81 112 CYS A N 1
ATOM 873 C CA . CYS A 1 112 ? -0.715 -8.201 14.024 1.00 89.81 112 CYS A CA 1
ATOM 874 C C . CYS A 1 112 ? 0.269 -8.843 15.006 1.00 89.81 112 CYS A C 1
ATOM 876 O O . CYS A 1 112 ? -0.116 -9.554 15.934 1.00 89.81 112 CYS A O 1
ATOM 878 N N . GLU A 1 113 ? 1.542 -8.473 14.892 1.00 89.31 113 GLU A N 1
ATOM 879 C CA . GLU A 1 113 ? 2.553 -8.745 15.911 1.00 89.31 113 GLU A CA 1
ATOM 880 C C . GLU A 1 113 ? 2.953 -7.443 16.609 1.00 89.31 113 GLU A C 1
ATOM 882 O O . GLU A 1 113 ? 3.473 -6.520 15.981 1.00 89.31 113 GLU A O 1
ATOM 887 N N . GLY A 1 114 ? 2.713 -7.355 17.919 1.00 88.50 114 GLY A N 1
ATOM 888 C CA . GLY A 1 114 ? 3.113 -6.208 18.733 1.00 88.50 114 GLY A CA 1
ATOM 889 C C . GLY A 1 114 ? 4.427 -6.454 19.466 1.00 88.50 114 GLY A C 1
ATOM 890 O O . GLY A 1 114 ? 4.715 -7.568 19.903 1.00 88.50 114 GLY A O 1
ATOM 891 N N . TYR A 1 115 ? 5.208 -5.396 19.643 1.00 87.44 115 TYR A N 1
ATOM 892 C CA . TYR A 1 115 ? 6.472 -5.408 20.370 1.00 87.44 115 TYR A CA 1
ATOM 893 C C . TYR A 1 115 ? 6.520 -4.243 21.356 1.00 87.44 115 TYR A C 1
ATOM 895 O O . TYR A 1 115 ? 6.032 -3.145 21.071 1.00 87.44 115 TYR A O 1
ATOM 903 N N . SER A 1 116 ? 7.126 -4.484 22.515 1.00 87.44 116 SER A N 1
ATOM 904 C CA . SER A 1 116 ? 7.333 -3.475 23.552 1.00 87.44 116 SER A CA 1
ATOM 905 C C . SER A 1 116 ? 8.418 -2.464 23.157 1.00 87.44 116 SER A C 1
ATOM 907 O O . SER A 1 116 ? 9.142 -2.631 22.174 1.00 87.44 116 SER A O 1
ATOM 909 N N . SER A 1 117 ? 8.602 -1.422 23.972 1.00 86.50 117 SER A N 1
ATOM 910 C CA . SER A 1 117 ? 9.689 -0.443 23.806 1.00 86.50 117 SER A CA 1
ATOM 911 C C . SER A 1 117 ? 11.098 -1.039 23.942 1.00 86.50 117 SER A C 1
ATOM 913 O O . SER A 1 117 ? 12.063 -0.420 23.498 1.00 86.50 117 SER A O 1
ATOM 915 N N . SER A 1 118 ? 11.223 -2.237 24.526 1.00 87.06 118 SER A N 1
ATOM 916 C CA . SER A 1 118 ? 12.469 -3.011 24.591 1.00 87.06 118 SER A CA 1
ATOM 917 C C . SER A 1 118 ? 12.655 -3.965 23.407 1.00 87.06 118 SER A C 1
ATOM 919 O O . SER A 1 118 ? 13.562 -4.790 23.443 1.00 87.06 118 SER A O 1
ATOM 921 N N . ASP A 1 119 ? 11.790 -3.878 22.391 1.00 83.81 119 ASP A N 1
ATOM 922 C CA . ASP A 1 119 ? 11.757 -4.742 21.205 1.00 83.81 119 ASP A CA 1
ATOM 923 C C . ASP A 1 119 ? 11.394 -6.214 21.489 1.00 83.81 119 ASP A C 1
ATOM 925 O O . ASP A 1 119 ? 11.588 -7.100 20.656 1.00 83.81 119 ASP A O 1
ATOM 929 N N . SER A 1 120 ? 10.815 -6.487 22.661 1.00 88.06 120 SER A N 1
ATOM 930 C CA . SER A 1 120 ? 10.334 -7.822 23.025 1.00 88.06 120 SER A CA 1
ATOM 931 C C . SER A 1 120 ? 8.951 -8.061 22.424 1.00 88.06 120 SER A C 1
ATOM 933 O O . SER A 1 120 ? 8.063 -7.223 22.587 1.00 88.06 120 SER A O 1
ATOM 935 N N . LYS A 1 121 ? 8.743 -9.212 21.768 1.00 88.69 121 LYS A N 1
ATOM 936 C CA . LYS A 1 121 ? 7.424 -9.609 21.248 1.00 88.69 121 LYS A CA 1
ATOM 937 C C . LYS A 1 121 ? 6.422 -9.718 22.400 1.00 88.69 121 LYS A C 1
ATOM 939 O O . LYS A 1 121 ? 6.692 -10.392 23.395 1.00 88.69 121 LYS A O 1
ATOM 944 N N . LEU A 1 122 ? 5.284 -9.048 22.260 1.00 88.19 122 LEU A N 1
ATOM 945 C CA . LEU A 1 122 ? 4.182 -9.1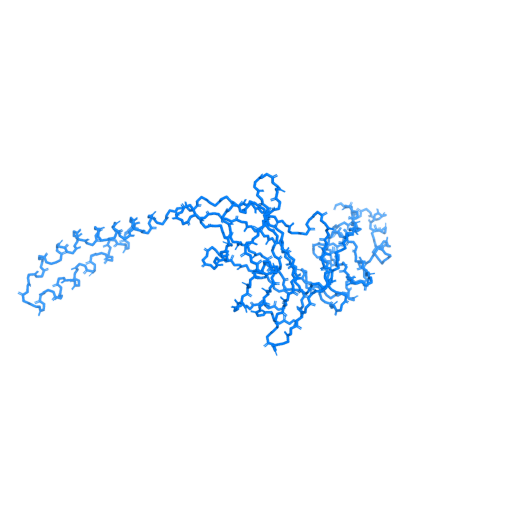08 23.212 1.00 88.19 122 LEU A CA 1
ATOM 946 C C . LEU A 1 122 ? 3.353 -10.368 22.957 1.00 88.19 122 LEU A C 1
ATOM 948 O O . LEU A 1 122 ? 3.211 -10.823 21.822 1.00 88.19 122 LEU A O 1
ATOM 952 N N . THR A 1 123 ? 2.823 -10.942 24.032 1.00 87.31 123 THR A N 1
ATOM 953 C CA . THR A 1 123 ? 1.885 -12.066 23.960 1.00 87.31 123 THR A CA 1
ATOM 954 C C . THR A 1 123 ? 0.515 -11.556 24.353 1.00 87.31 123 THR A C 1
ATOM 956 O O . THR A 1 123 ? 0.359 -10.905 25.384 1.00 87.31 123 THR A O 1
ATOM 959 N N . PHE A 1 124 ? -0.469 -11.814 23.501 1.00 85.12 124 PHE A N 1
ATOM 960 C CA . PHE A 1 124 ? -1.843 -11.395 23.724 1.00 85.12 124 PHE A CA 1
ATOM 961 C C . PHE A 1 124 ? -2.614 -12.572 24.322 1.00 85.12 124 PHE A C 1
ATOM 963 O O . PHE A 1 124 ? -2.454 -13.706 23.875 1.00 85.12 124 PHE A O 1
ATOM 970 N N . ASN A 1 125 ? -3.448 -12.318 25.333 1.00 80.81 125 ASN A N 1
ATOM 971 C CA . ASN A 1 125 ? -4.307 -13.337 25.949 1.00 80.81 125 ASN A CA 1
ATOM 972 C C . ASN A 1 125 ? -5.524 -13.639 25.058 1.00 80.81 125 ASN A C 1
ATOM 974 O O . ASN A 1 125 ? -6.667 -13.412 25.451 1.00 80.81 125 ASN A O 1
ATOM 978 N N . ILE A 1 126 ? -5.267 -14.110 23.844 1.00 84.12 126 ILE A N 1
ATOM 979 C CA . ILE A 1 126 ? -6.272 -14.480 22.851 1.00 84.12 126 ILE A CA 1
ATOM 980 C C . ILE A 1 126 ? -5.957 -15.874 22.313 1.00 84.12 126 ILE A C 1
ATOM 982 O O . ILE A 1 126 ? -4.810 -16.321 22.322 1.00 84.12 126 ILE A O 1
ATOM 986 N N . GLU A 1 127 ? -6.992 -16.571 21.866 1.00 77.81 127 GLU A N 1
ATOM 987 C CA . GLU A 1 127 ? -6.840 -17.853 21.192 1.00 77.81 127 GLU A CA 1
ATOM 988 C C . GLU A 1 127 ? -6.545 -17.600 19.707 1.00 77.81 127 GLU A C 1
ATOM 990 O O . GLU A 1 127 ? -7.370 -17.022 19.002 1.00 77.81 127 GLU A O 1
ATOM 995 N N . GLY A 1 128 ? -5.361 -18.007 19.244 1.00 83.94 128 GLY A N 1
ATOM 996 C CA . GLY A 1 128 ? -4.914 -17.801 17.864 1.00 83.94 128 GLY A CA 1
ATOM 997 C C . GLY A 1 128 ? -4.183 -16.476 17.631 1.00 83.94 128 GLY A C 1
ATOM 998 O O . GLY A 1 128 ? -3.595 -15.898 18.548 1.00 83.94 128 GLY A O 1
ATOM 999 N N . ASP A 1 129 ? -4.181 -16.031 16.375 1.00 85.94 129 ASP A N 1
ATOM 1000 C CA . ASP A 1 129 ? -3.483 -14.820 15.948 1.00 85.94 129 ASP A CA 1
ATOM 1001 C C . ASP A 1 129 ? -4.247 -13.550 16.336 1.00 85.94 129 ASP A C 1
ATOM 1003 O O . ASP A 1 129 ? -5.480 -13.502 16.342 1.00 85.94 129 ASP A O 1
ATOM 1007 N N . TYR A 1 130 ? -3.508 -12.478 16.627 1.00 91.38 130 TYR A N 1
ATOM 1008 C CA . TYR A 1 130 ? -4.115 -11.173 16.857 1.00 91.38 130 TYR A CA 1
ATOM 1009 C C . TYR A 1 130 ? -4.493 -10.539 15.521 1.00 91.38 130 TYR A C 1
ATOM 1011 O O . TYR A 1 130 ? -3.629 -10.043 14.804 1.00 91.38 130 TYR A O 1
ATOM 1019 N N . ILE A 1 131 ? -5.786 -10.554 15.195 1.00 91.12 131 ILE A N 1
ATOM 1020 C CA . ILE A 1 131 ? -6.302 -9.991 13.946 1.00 91.12 131 ILE A CA 1
ATOM 1021 C C . ILE A 1 131 ? -6.804 -8.563 14.152 1.00 91.12 131 ILE A C 1
ATOM 1023 O O . ILE A 1 131 ? -7.665 -8.302 14.993 1.00 91.12 131 ILE A O 1
ATOM 1027 N N . ILE A 1 132 ? -6.296 -7.646 13.332 1.00 90.94 132 ILE A N 1
ATOM 1028 C CA . ILE A 1 132 ? -6.826 -6.293 13.179 1.00 90.94 132 ILE A CA 1
ATOM 1029 C C . ILE A 1 132 ? -7.727 -6.270 11.951 1.00 90.94 132 ILE A C 1
ATOM 1031 O O . ILE A 1 132 ? -7.260 -6.528 10.842 1.00 90.94 132 ILE A O 1
ATOM 1035 N N . LYS A 1 133 ? -8.997 -5.923 12.159 1.00 92.06 133 LYS A N 1
ATOM 1036 C CA . LYS A 1 133 ? -10.006 -5.847 11.102 1.00 92.06 133 LYS A CA 1
ATOM 1037 C C . LYS A 1 133 ? -10.230 -4.416 10.658 1.00 92.06 133 LYS A C 1
ATOM 1039 O O . LYS A 1 133 ? -10.458 -3.529 11.484 1.00 92.06 133 LYS A O 1
ATOM 1044 N N . LEU A 1 134 ? -10.181 -4.202 9.353 1.00 92.19 134 LEU A N 1
ATOM 1045 C CA . LEU A 1 134 ? -10.546 -2.951 8.717 1.00 92.19 134 LEU A CA 1
ATOM 1046 C C . LEU A 1 134 ? -11.775 -3.190 7.838 1.00 92.19 134 LEU A C 1
ATOM 1048 O O . LEU A 1 134 ? -11.643 -3.499 6.659 1.00 92.19 134 LEU A O 1
ATOM 1052 N N . ASP A 1 135 ? -12.955 -3.032 8.432 1.00 90.75 135 ASP A N 1
ATOM 1053 C CA . ASP A 1 135 ? -14.251 -3.261 7.786 1.00 90.75 135 ASP A CA 1
ATOM 1054 C C . ASP A 1 135 ? -14.905 -1.958 7.305 1.00 90.75 135 ASP A C 1
ATOM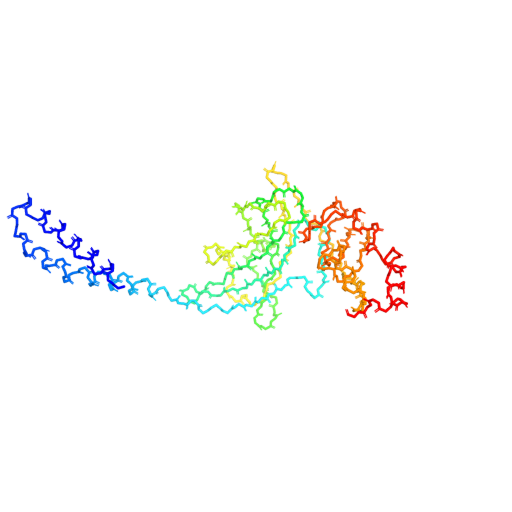 1056 O O . ASP A 1 135 ? -14.591 -0.865 7.784 1.00 90.75 135 ASP A O 1
ATOM 1060 N N . ASN A 1 136 ? -15.895 -2.083 6.414 1.00 88.88 136 ASN A N 1
ATOM 1061 C CA . ASN A 1 136 ? -16.711 -0.973 5.900 1.00 88.88 136 ASN A CA 1
ATOM 1062 C C . ASN A 1 136 ? -15.890 0.140 5.226 1.00 88.88 136 ASN A C 1
ATOM 1064 O O . ASN A 1 136 ? -16.241 1.321 5.302 1.00 88.88 136 ASN A O 1
ATOM 1068 N N . ILE A 1 137 ? -14.800 -0.235 4.561 1.00 92.75 137 ILE A N 1
ATOM 1069 C CA . ILE A 1 137 ? -14.001 0.674 3.739 1.00 92.75 137 ILE A CA 1
ATOM 1070 C C . ILE A 1 137 ? -14.422 0.572 2.269 1.00 92.75 137 ILE A C 1
ATOM 1072 O O . ILE A 1 137 ? -15.195 -0.297 1.878 1.00 92.75 137 ILE A O 1
ATOM 1076 N N . SER A 1 138 ? -13.918 1.482 1.441 1.00 94.38 138 SER A N 1
ATOM 1077 C CA . SER A 1 138 ? -14.028 1.390 -0.015 1.00 94.38 138 SER A CA 1
ATOM 1078 C C . SER A 1 138 ? -12.739 1.922 -0.615 1.00 94.38 138 SER A C 1
ATOM 1080 O O . SER A 1 138 ? -12.514 3.133 -0.637 1.00 94.38 138 SER A O 1
ATOM 1082 N N . ILE A 1 139 ? -11.864 1.018 -1.051 1.00 95.19 139 ILE A N 1
ATOM 1083 C CA . ILE A 1 139 ? -10.610 1.375 -1.717 1.00 95.19 139 ILE A CA 1
ATOM 1084 C C . ILE A 1 139 ? -10.765 1.108 -3.209 1.00 95.19 139 ILE A C 1
ATOM 1086 O O . ILE A 1 139 ? -10.677 -0.040 -3.651 1.00 95.19 139 ILE A O 1
ATOM 1090 N N . ASP A 1 140 ? -10.966 2.170 -3.990 1.00 94.94 140 ASP A N 1
ATOM 1091 C CA . ASP A 1 140 ? -11.063 2.073 -5.447 1.00 94.94 140 ASP A CA 1
ATOM 1092 C C . ASP A 1 140 ? -9.799 1.440 -6.055 1.00 94.94 140 ASP A C 1
ATOM 1094 O O . ASP A 1 140 ? -8.703 1.589 -5.488 1.00 94.94 140 ASP A O 1
ATOM 1098 N N . PRO A 1 141 ? -9.910 0.792 -7.228 1.00 91.88 141 PRO A N 1
ATOM 1099 C CA . PRO A 1 141 ? -8.774 0.256 -7.959 1.00 91.88 141 PRO A CA 1
ATOM 1100 C C . PRO A 1 141 ? -7.619 1.249 -8.046 1.00 91.88 141 PRO A C 1
ATOM 1102 O O . PRO A 1 141 ? -7.774 2.402 -8.463 1.00 91.88 141 PRO A O 1
ATOM 1105 N N . TYR A 1 142 ? -6.428 0.798 -7.657 1.00 88.00 142 TYR A N 1
ATOM 1106 C CA . TYR A 1 142 ? -5.202 1.593 -7.723 1.00 88.00 142 TYR A CA 1
ATOM 1107 C C . TYR A 1 142 ? -5.188 2.888 -6.880 1.00 88.00 142 TYR A C 1
ATOM 1109 O O . TYR A 1 142 ? -4.298 3.736 -7.066 1.00 88.00 142 TYR A O 1
ATOM 1117 N N . SER A 1 143 ? -6.161 3.078 -5.989 1.00 90.94 143 SER A N 1
ATOM 1118 C CA . SER A 1 143 ? -6.262 4.230 -5.090 1.00 90.94 143 SER A CA 1
ATOM 1119 C C . SER A 1 143 ? -5.623 3.941 -3.725 1.00 90.94 143 SER A C 1
ATOM 1121 O O . SER A 1 143 ? -5.202 2.816 -3.443 1.00 90.94 143 SER A O 1
ATOM 1123 N N . THR A 1 144 ? -5.494 4.980 -2.899 1.00 90.81 144 THR A N 1
ATOM 1124 C CA . THR A 1 144 ? -4.987 4.864 -1.526 1.00 90.81 144 THR A CA 1
ATOM 1125 C C . THR A 1 144 ? -6.117 5.140 -0.550 1.00 90.81 144 THR A C 1
ATOM 1127 O O . THR A 1 144 ? -6.781 6.170 -0.643 1.00 90.81 144 THR A O 1
ATOM 1130 N N . TYR A 1 145 ? -6.266 4.251 0.420 1.00 91.75 145 TYR A N 1
ATOM 1131 C CA . TYR A 1 145 ? -7.010 4.471 1.643 1.00 91.75 145 TYR A CA 1
ATOM 1132 C C . TYR A 1 145 ? -6.086 4.996 2.738 1.00 91.75 145 TYR A C 1
ATOM 1134 O O . TYR A 1 145 ? -4.956 4.530 2.888 1.00 91.75 145 TYR A O 1
ATOM 1142 N N . SER A 1 146 ? -6.595 5.941 3.518 1.00 88.25 146 SER A N 1
ATOM 1143 C CA . SER A 1 146 ? -5.963 6.451 4.727 1.00 88.25 146 SER A CA 1
ATOM 1144 C C . SER A 1 146 ? -7.042 6.584 5.784 1.00 88.25 146 SER A C 1
ATOM 1146 O O . SER A 1 146 ? -8.032 7.279 5.539 1.00 88.25 146 SER A O 1
ATOM 1148 N N . ASN A 1 147 ? -6.887 5.935 6.937 1.00 84.06 147 ASN A N 1
ATOM 1149 C CA . ASN A 1 147 ? -7.753 6.268 8.061 1.00 84.06 147 ASN A CA 1
ATOM 1150 C C . ASN A 1 147 ? -7.251 7.558 8.717 1.00 84.06 147 ASN A C 1
ATOM 1152 O O . ASN A 1 147 ? -6.055 7.763 8.932 1.00 84.06 147 ASN A O 1
ATOM 1156 N N . ASP A 1 148 ? -8.182 8.452 9.028 1.00 69.31 148 ASP A N 1
ATOM 1157 C CA . ASP A 1 148 ? -7.865 9.661 9.770 1.00 69.31 148 ASP A CA 1
ATOM 1158 C C . ASP A 1 148 ? -7.838 9.394 11.285 1.00 69.31 148 ASP A C 1
ATOM 1160 O O . ASP A 1 148 ? -8.159 8.311 11.776 1.00 69.31 148 ASP A O 1
ATOM 1164 N N . ARG A 1 149 ? -7.480 10.423 12.060 1.00 58.62 149 ARG A N 1
ATOM 1165 C CA . ARG A 1 149 ? -7.463 10.359 13.532 1.00 58.62 149 ARG A CA 1
ATOM 1166 C C . ARG A 1 149 ? -8.850 10.181 14.163 1.00 58.62 149 ARG A C 1
ATOM 1168 O O . ARG A 1 149 ? -8.928 10.106 15.383 1.00 58.62 149 ARG A O 1
ATOM 1175 N N . THR A 1 150 ? -9.928 10.168 13.379 1.00 53.25 150 THR A N 1
ATOM 1176 C CA . THR A 1 150 ? -11.299 9.978 13.872 1.00 53.25 150 THR A CA 1
ATOM 1177 C C . THR A 1 150 ? -11.802 8.551 13.656 1.00 53.25 150 THR A C 1
ATOM 1179 O O . THR A 1 150 ? -12.661 8.099 14.407 1.00 53.25 150 THR A O 1
ATOM 1182 N N . SER A 1 151 ? -11.196 7.811 12.723 1.00 63.31 151 SER A N 1
ATOM 1183 C CA . SER A 1 151 ? -11.452 6.390 12.447 1.00 63.31 151 SER A CA 1
ATOM 1184 C C . SER A 1 151 ? -10.325 5.529 13.025 1.00 63.31 151 SER A C 1
ATOM 1186 O O . SER A 1 151 ? -9.539 4.898 12.313 1.00 63.31 151 SER A O 1
ATOM 1188 N N . ILE A 1 152 ? -10.199 5.591 14.350 1.00 67.94 152 ILE A N 1
ATOM 1189 C CA . ILE A 1 152 ? -9.127 4.953 15.111 1.00 67.94 152 ILE A CA 1
ATOM 1190 C C . ILE A 1 152 ? -9.352 3.444 15.163 1.00 67.94 152 ILE A C 1
ATOM 1192 O O . ILE A 1 152 ? -10.361 2.983 15.688 1.00 67.94 152 ILE A O 1
ATOM 1196 N N . ILE A 1 153 ? -8.363 2.685 14.702 1.00 79.62 153 ILE A N 1
ATOM 1197 C CA . ILE A 1 153 ? -8.263 1.258 14.998 1.00 79.62 153 ILE A CA 1
ATOM 1198 C C . ILE A 1 153 ? -7.571 1.140 16.359 1.00 79.62 153 ILE A C 1
ATOM 1200 O O . ILE A 1 153 ? -6.380 1.443 16.472 1.00 79.62 153 ILE A O 1
ATOM 1204 N N . GLU A 1 154 ? -8.323 0.776 17.396 1.00 80.94 154 GLU A N 1
ATOM 1205 C CA . GLU A 1 154 ? -7.791 0.596 18.751 1.00 80.94 154 GLU A CA 1
ATOM 1206 C C . GLU A 1 154 ? -7.024 -0.723 18.861 1.00 80.94 154 GLU A C 1
ATOM 1208 O O . GLU A 1 154 ? -7.477 -1.756 18.369 1.00 80.94 154 GLU A O 1
ATOM 1213 N N . LEU A 1 155 ? -5.861 -0.689 19.514 1.00 85.31 155 LEU A N 1
ATOM 1214 C CA . LEU A 1 155 ? -5.082 -1.890 19.786 1.00 85.31 155 LEU A CA 1
ATOM 1215 C C . LEU A 1 155 ? -5.443 -2.501 21.144 1.00 85.31 155 LEU A C 1
ATOM 1217 O O . LEU A 1 155 ? -5.765 -1.784 22.090 1.00 85.31 155 LEU A O 1
ATOM 1221 N N . LEU A 1 156 ? -5.319 -3.827 21.254 1.00 83.19 156 LEU A N 1
ATOM 1222 C CA . LEU A 1 156 ? -5.595 -4.572 22.488 1.00 83.19 156 LEU A CA 1
ATOM 1223 C C . LEU A 1 156 ? -4.668 -4.217 23.659 1.00 83.19 156 LEU A C 1
ATOM 1225 O O . LEU A 1 156 ? -5.074 -4.367 24.809 1.00 83.19 156 LEU A O 1
ATOM 1229 N N . ASP A 1 157 ? -3.434 -3.784 23.385 1.00 82.75 157 ASP A N 1
ATOM 1230 C CA . ASP A 1 157 ? -2.435 -3.501 24.415 1.00 82.75 157 ASP A CA 1
ATOM 1231 C C . ASP A 1 157 ? -1.783 -2.124 24.181 1.00 82.75 157 ASP A C 1
ATOM 1233 O O . ASP A 1 157 ? -1.142 -1.910 23.144 1.00 82.75 157 ASP A O 1
ATOM 1237 N N . PRO A 1 158 ? -1.915 -1.171 25.123 1.00 81.56 158 PRO A N 1
ATOM 1238 C CA . PRO A 1 158 ? -1.318 0.153 24.986 1.00 81.56 158 PRO A CA 1
ATOM 1239 C C . PRO A 1 158 ? 0.215 0.147 25.078 1.00 81.56 158 PRO A C 1
ATOM 1241 O O . PRO A 1 158 ? 0.846 1.109 24.643 1.00 81.56 158 PRO A O 1
ATOM 1244 N N . SER A 1 159 ? 0.831 -0.933 25.577 1.00 84.19 159 SER A N 1
ATOM 1245 C CA . SER A 1 159 ? 2.288 -1.099 25.660 1.00 84.19 159 SER A CA 1
ATOM 1246 C C . SER A 1 159 ? 2.963 -1.412 24.318 1.00 84.19 159 SER A C 1
ATOM 1248 O O . SER A 1 159 ? 4.198 -1.420 24.242 1.00 84.19 159 SER A O 1
ATOM 1250 N N . ILE A 1 160 ? 2.179 -1.636 23.252 1.00 86.69 160 ILE A N 1
ATOM 1251 C CA . ILE A 1 160 ? 2.690 -1.801 21.888 1.00 86.69 160 ILE A CA 1
ATOM 1252 C C . ILE A 1 160 ? 3.419 -0.518 21.471 1.00 86.69 160 ILE A C 1
ATOM 1254 O O . ILE A 1 160 ? 2.808 0.524 21.236 1.00 86.69 160 ILE A O 1
ATOM 1258 N N . ALA A 1 161 ? 4.740 -0.613 21.337 1.00 83.88 161 ALA A N 1
ATOM 1259 C CA . ALA A 1 161 ? 5.603 0.468 20.864 1.00 83.88 161 ALA A CA 1
ATOM 1260 C C . ALA A 1 161 ? 6.018 0.286 19.397 1.00 83.88 161 ALA A C 1
ATOM 1262 O O . ALA A 1 161 ? 6.373 1.255 18.726 1.00 83.88 161 ALA A O 1
ATOM 1263 N N . ARG A 1 162 ? 5.970 -0.951 18.891 1.00 86.44 162 ARG A N 1
ATOM 1264 C CA . ARG A 1 162 ? 6.208 -1.299 17.487 1.00 86.44 162 ARG A CA 1
ATOM 1265 C C . ARG A 1 162 ? 5.239 -2.397 17.063 1.00 86.44 162 ARG A C 1
ATOM 1267 O O . ARG A 1 162 ? 4.914 -3.274 17.855 1.00 86.44 162 ARG A O 1
ATOM 1274 N N . ILE A 1 163 ? 4.802 -2.349 15.811 1.00 86.75 163 ILE A N 1
ATOM 1275 C CA . ILE A 1 163 ? 3.850 -3.297 15.235 1.00 86.75 163 ILE A CA 1
ATOM 1276 C C . ILE A 1 163 ? 4.369 -3.807 13.890 1.00 86.75 163 ILE A C 1
ATOM 1278 O O . ILE A 1 163 ? 4.958 -3.043 13.120 1.00 86.75 163 ILE A O 1
ATOM 1282 N N . THR A 1 164 ? 4.143 -5.085 13.619 1.00 86.31 164 THR A N 1
ATOM 1283 C CA . THR A 1 164 ? 4.268 -5.692 12.292 1.00 86.31 164 THR A CA 1
ATOM 1284 C C . THR A 1 164 ? 2.877 -6.132 11.859 1.00 86.31 164 THR A C 1
ATOM 1286 O O . THR A 1 164 ? 2.155 -6.748 12.641 1.00 86.31 164 THR A O 1
ATOM 1289 N N . LEU A 1 165 ? 2.497 -5.788 10.629 1.00 88.00 165 LEU A N 1
ATOM 1290 C CA . LEU A 1 165 ? 1.213 -6.156 10.044 1.00 88.00 165 LEU A CA 1
ATOM 1291 C C . LEU A 1 165 ? 1.455 -7.006 8.809 1.00 88.00 165 LEU A C 1
ATOM 1293 O O . LEU A 1 165 ? 2.154 -6.576 7.890 1.00 88.00 165 LEU A O 1
ATOM 1297 N N . THR A 1 166 ? 0.830 -8.173 8.775 1.00 88.00 166 THR A N 1
ATOM 1298 C CA . THR A 1 166 ? 0.825 -9.062 7.616 1.00 88.00 166 THR A CA 1
ATOM 1299 C C . THR A 1 166 ? -0.596 -9.156 7.094 1.00 88.00 166 THR A C 1
ATOM 1301 O O . THR A 1 166 ? -1.525 -9.411 7.854 1.00 88.00 166 THR A O 1
ATOM 1304 N N . VAL A 1 167 ? -0.776 -8.924 5.796 1.00 90.94 167 VAL A N 1
ATOM 1305 C CA . VAL A 1 167 ? -2.078 -9.069 5.140 1.00 90.94 167 VAL A CA 1
ATOM 1306 C C . VAL A 1 167 ? -2.501 -10.529 5.227 1.00 90.94 167 VAL A C 1
ATOM 1308 O O . VAL A 1 167 ? -1.731 -11.401 4.823 1.00 90.94 167 VAL A O 1
ATOM 1311 N N . HIS A 1 168 ? -3.697 -10.786 5.751 1.00 92.06 168 HIS A N 1
ATOM 1312 C CA . HIS A 1 168 ? -4.241 -12.132 5.896 1.00 92.06 168 HIS A CA 1
ATOM 1313 C C . HIS A 1 168 ? -5.396 -12.376 4.932 1.00 92.06 168 HIS A C 1
ATOM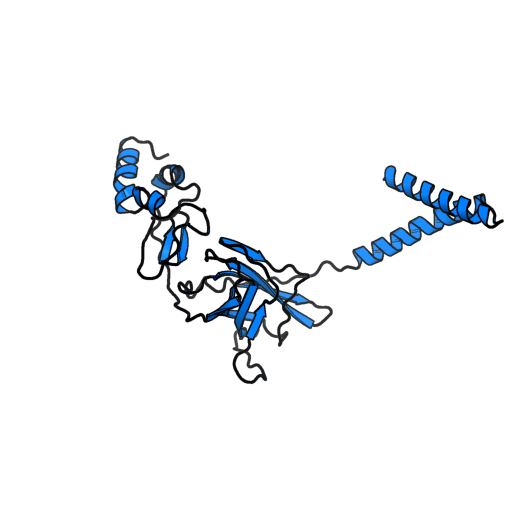 1315 O O . HIS A 1 168 ? -5.339 -13.304 4.130 1.00 92.06 168 HIS A O 1
ATOM 1321 N N . GLU A 1 169 ? -6.409 -11.514 4.969 1.00 95.69 169 GLU A N 1
ATOM 1322 C CA . GLU A 1 169 ? -7.622 -11.674 4.173 1.00 95.69 169 GLU A CA 1
ATOM 1323 C C . GLU A 1 169 ? -8.065 -10.330 3.591 1.00 95.69 169 GLU A C 1
ATOM 1325 O O . GLU A 1 169 ? -7.930 -9.284 4.226 1.00 95.69 169 GLU A O 1
ATOM 1330 N N . ILE A 1 170 ? -8.576 -10.352 2.361 1.00 96.56 170 ILE A N 1
ATOM 1331 C CA . ILE A 1 170 ? -9.107 -9.182 1.661 1.00 96.56 170 ILE A CA 1
ATOM 1332 C C . ILE A 1 170 ? -10.476 -9.536 1.095 1.00 96.56 170 ILE A C 1
ATOM 1334 O O . ILE A 1 170 ? -10.612 -10.518 0.366 1.00 96.56 170 ILE A O 1
ATOM 1338 N N . THR A 1 171 ? -11.470 -8.701 1.384 1.00 97.31 171 THR A N 1
ATOM 1339 C CA . THR A 1 171 ? -12.814 -8.813 0.808 1.00 97.31 171 THR A CA 1
ATOM 1340 C C . THR A 1 171 ? -13.007 -7.762 -0.279 1.00 97.31 171 THR A C 1
ATOM 1342 O O . THR A 1 171 ? -12.690 -6.584 -0.081 1.00 97.31 171 THR A O 1
ATOM 1345 N N . PHE A 1 172 ? -13.530 -8.183 -1.431 1.00 97.44 172 PHE A N 1
ATOM 1346 C CA . PHE A 1 172 ? -13.868 -7.298 -2.548 1.00 97.44 172 PHE A CA 1
ATOM 1347 C C . PHE A 1 172 ? -15.349 -6.896 -2.539 1.00 97.44 172 PHE A C 1
ATOM 1349 O O . PHE A 1 172 ? -16.170 -7.453 -1.811 1.00 97.44 172 PHE A O 1
ATOM 1356 N N . ASP A 1 173 ? -15.707 -5.914 -3.361 1.00 96.88 173 ASP A N 1
ATOM 1357 C CA . ASP A 1 173 ? -17.080 -5.416 -3.512 1.00 96.88 173 ASP A CA 1
ATOM 1358 C C . ASP A 1 173 ? -18.091 -6.456 -4.013 1.00 96.88 173 ASP A C 1
ATOM 1360 O O . ASP A 1 173 ? -19.265 -6.395 -3.650 1.00 96.88 173 ASP A O 1
ATOM 1364 N N . ASP A 1 174 ? -17.646 -7.443 -4.788 1.00 95.81 174 ASP A N 1
ATOM 1365 C CA . ASP A 1 174 ? -18.479 -8.573 -5.213 1.00 95.81 174 ASP A CA 1
ATOM 1366 C C . ASP A 1 174 ? -18.645 -9.674 -4.147 1.00 95.81 174 ASP A C 1
ATOM 1368 O O . ASP A 1 174 ? -19.289 -10.694 -4.403 1.00 95.81 174 ASP A O 1
ATOM 1372 N N . GLY A 1 175 ? -18.070 -9.477 -2.956 1.00 95.06 175 GLY A N 1
ATOM 1373 C CA . GLY A 1 175 ? -18.129 -10.407 -1.830 1.00 95.06 175 GLY A CA 1
ATOM 1374 C C . GLY A 1 175 ? -17.148 -11.578 -1.912 1.00 95.06 175 GLY A C 1
ATOM 1375 O O . GLY A 1 175 ? -17.148 -12.426 -1.021 1.00 95.06 175 GLY A O 1
ATOM 1376 N N . SER A 1 176 ? -16.311 -11.659 -2.949 1.00 96.94 176 SER A N 1
ATOM 1377 C CA . SER A 1 176 ? -15.231 -12.647 -2.980 1.00 96.94 176 SER A CA 1
ATOM 1378 C C . SER A 1 176 ? -14.132 -12.310 -1.974 1.00 96.94 176 SER A C 1
ATOM 1380 O O . SER A 1 176 ? -13.864 -11.145 -1.665 1.00 96.94 176 SER A O 1
ATOM 1382 N N . ILE A 1 177 ? -13.479 -13.367 -1.500 1.00 96.69 177 ILE A N 1
ATOM 1383 C CA . ILE A 1 177 ? -12.446 -13.311 -0.474 1.00 96.69 177 ILE A CA 1
ATOM 1384 C C . ILE A 1 177 ? -11.130 -13.788 -1.082 1.00 96.69 177 ILE A C 1
ATOM 1386 O O . ILE A 1 177 ? -11.073 -14.838 -1.725 1.00 96.69 177 ILE A O 1
ATOM 1390 N N . PHE A 1 178 ? -10.072 -13.015 -0.867 1.00 94.81 178 PHE A N 1
ATOM 1391 C CA . PHE A 1 178 ? -8.700 -13.399 -1.160 1.00 94.81 178 PHE A CA 1
ATOM 1392 C C . PHE A 1 178 ? -7.963 -13.653 0.149 1.00 94.81 178 PHE A C 1
ATOM 1394 O O . PHE A 1 178 ? -7.803 -12.743 0.960 1.00 94.81 178 PHE A O 1
ATOM 1401 N N . ILE A 1 179 ? -7.505 -14.889 0.330 1.00 94.88 179 ILE A N 1
ATOM 1402 C CA . ILE A 1 179 ? -6.623 -15.269 1.431 1.00 94.88 179 ILE A CA 1
ATOM 1403 C C . ILE A 1 179 ? -5.195 -15.098 0.931 1.00 94.88 179 ILE A C 1
ATOM 1405 O O . ILE A 1 179 ? -4.808 -15.689 -0.078 1.00 94.88 179 ILE A O 1
ATOM 1409 N N . ASN A 1 180 ? -4.432 -14.258 1.616 1.00 91.00 180 ASN A N 1
ATOM 1410 C CA . ASN A 1 180 ? -3.067 -13.964 1.235 1.00 91.00 180 ASN A CA 1
ATOM 1411 C C . ASN A 1 180 ? -2.128 -15.077 1.706 1.00 91.00 180 ASN A C 1
ATOM 1413 O O . ASN A 1 180 ? -2.092 -15.421 2.887 1.00 91.00 180 ASN A O 1
ATOM 1417 N N . GLU A 1 181 ? -1.327 -15.590 0.779 1.00 88.44 181 GLU A N 1
ATOM 1418 C CA . GLU A 1 181 ? -0.182 -16.454 1.055 1.00 88.44 181 GLU A CA 1
ATOM 1419 C C . GLU A 1 181 ? 1.083 -15.619 0.806 1.00 88.44 181 GLU A C 1
ATOM 1421 O O . GLU A 1 181 ? 1.498 -15.482 -0.352 1.00 88.44 181 GLU A O 1
ATOM 1426 N N . PRO A 1 182 ? 1.669 -14.996 1.851 1.00 84.62 182 PRO A N 1
ATOM 1427 C CA . PRO A 1 182 ? 2.693 -13.977 1.665 1.00 84.62 182 PRO A CA 1
ATOM 1428 C C . PRO A 1 182 ? 3.916 -14.506 0.915 1.00 84.62 182 PRO A C 1
ATOM 1430 O O . PRO A 1 182 ? 4.513 -15.513 1.305 1.00 84.62 182 PRO A O 1
ATOM 1433 N N . CYS A 1 183 ? 4.342 -13.783 -0.119 1.00 84.44 183 CYS A N 1
ATOM 1434 C CA . CYS A 1 183 ? 5.593 -14.047 -0.824 1.00 84.44 183 CYS A CA 1
ATOM 1435 C C . CYS A 1 183 ? 6.474 -12.803 -0.749 1.00 84.44 183 CYS A C 1
ATOM 1437 O O . CYS A 1 183 ? 6.298 -11.848 -1.503 1.00 84.44 183 CYS A O 1
ATOM 1439 N N . ILE A 1 184 ? 7.401 -12.791 0.210 1.00 84.06 184 ILE A N 1
ATOM 1440 C CA . ILE A 1 184 ? 8.249 -11.627 0.464 1.00 84.06 184 ILE A CA 1
ATOM 1441 C C . ILE A 1 184 ? 9.471 -11.666 -0.447 1.00 84.06 184 ILE A C 1
ATOM 1443 O O . ILE A 1 184 ? 10.362 -12.502 -0.284 1.00 84.06 184 ILE A O 1
ATOM 1447 N N . GLU A 1 185 ? 9.548 -10.708 -1.366 1.00 82.44 185 GLU A N 1
ATOM 1448 C CA . GLU A 1 185 ? 10.682 -10.553 -2.266 1.00 82.44 185 GLU A CA 1
ATOM 1449 C C . GLU A 1 185 ? 11.490 -9.286 -1.977 1.00 82.44 185 GLU A C 1
ATOM 1451 O O . GLU A 1 185 ? 10.966 -8.185 -1.780 1.00 82.44 185 GLU A O 1
ATOM 1456 N N . LYS A 1 186 ? 12.819 -9.430 -2.004 1.00 83.75 186 LYS A N 1
ATOM 1457 C CA . LYS A 1 186 ? 13.736 -8.288 -1.978 1.00 83.75 186 LYS A CA 1
ATOM 1458 C C . LYS A 1 186 ? 13.883 -7.740 -3.386 1.00 83.75 186 LYS A C 1
ATOM 1460 O O . LYS A 1 186 ? 14.701 -8.220 -4.168 1.00 83.75 186 LYS A O 1
ATOM 1465 N N . VAL A 1 187 ? 13.112 -6.703 -3.678 1.00 80.81 187 VAL A N 1
ATOM 1466 C CA . VAL A 1 187 ? 13.167 -6.021 -4.969 1.00 80.81 187 VAL A CA 1
ATOM 1467 C C . VAL A 1 187 ? 14.498 -5.283 -5.098 1.00 80.81 187 VAL A C 1
ATOM 1469 O O . VAL A 1 187 ? 14.788 -4.347 -4.350 1.00 80.81 187 VAL A O 1
ATOM 1472 N N . LYS A 1 188 ? 15.326 -5.718 -6.049 1.00 83.31 188 LYS A N 1
ATOM 1473 C CA . LYS A 1 188 ? 16.556 -5.023 -6.421 1.00 83.31 188 LYS A CA 1
ATOM 1474 C C . LYS A 1 188 ? 16.264 -4.149 -7.631 1.00 83.31 188 LYS A C 1
ATOM 1476 O O . LYS A 1 188 ? 16.092 -4.658 -8.727 1.00 83.31 188 LYS A O 1
ATOM 1481 N N . GLU A 1 189 ? 16.230 -2.844 -7.411 1.00 84.69 189 GLU A N 1
ATOM 1482 C CA . GLU A 1 189 ? 15.991 -1.867 -8.468 1.00 84.69 189 GLU A CA 1
ATOM 1483 C C . GLU A 1 189 ? 17.232 -1.694 -9.359 1.00 84.69 189 GLU A C 1
ATOM 1485 O O . GLU A 1 189 ? 18.330 -1.417 -8.866 1.00 84.69 189 GLU A O 1
ATOM 1490 N N . ASP A 1 190 ? 17.057 -1.824 -10.675 1.00 90.44 190 ASP A N 1
ATOM 1491 C CA . ASP A 1 190 ? 18.070 -1.431 -11.645 1.00 90.44 190 ASP A CA 1
ATOM 1492 C C . ASP A 1 190 ? 17.922 0.045 -12.039 1.00 90.44 190 ASP A C 1
ATOM 1494 O O . ASP A 1 190 ? 17.094 0.427 -12.871 1.00 90.44 190 ASP A O 1
ATOM 1498 N N . GLU A 1 191 ? 18.713 0.905 -11.404 1.00 93.19 191 GLU A N 1
ATOM 1499 C CA . GLU A 1 191 ? 18.621 2.351 -11.589 1.00 93.19 191 GLU A CA 1
ATOM 1500 C C . GLU A 1 191 ? 19.028 2.803 -12.998 1.00 93.19 191 GLU A C 1
ATOM 1502 O O . GLU A 1 191 ? 20.007 2.336 -13.587 1.00 93.19 191 GLU A O 1
ATOM 1507 N N . ILE A 1 192 ? 18.316 3.805 -13.513 1.00 92.50 192 ILE A N 1
ATOM 1508 C CA . ILE A 1 192 ? 18.721 4.530 -14.717 1.00 92.50 192 ILE A CA 1
ATOM 1509 C C . ILE A 1 192 ? 19.866 5.478 -14.332 1.00 92.50 192 ILE A C 1
ATOM 1511 O O . ILE A 1 192 ? 19.657 6.365 -13.502 1.00 92.50 192 ILE A O 1
ATOM 1515 N N . PRO A 1 193 ? 21.054 5.382 -14.960 1.00 90.69 193 PRO A N 1
ATOM 1516 C CA . PRO A 1 193 ? 22.120 6.352 -14.790 1.00 90.69 193 PRO A CA 1
ATOM 1517 C C . PRO A 1 193 ? 21.668 7.807 -14.838 1.00 90.69 193 PRO A C 1
ATOM 1519 O O . PRO A 1 193 ? 20.941 8.225 -15.741 1.00 90.69 193 PRO A O 1
ATOM 1522 N N . SER A 1 194 ? 22.187 8.597 -13.900 1.00 89.12 194 SER A N 1
ATOM 1523 C CA . SER A 1 194 ? 21.810 9.997 -13.683 1.00 89.12 194 SER A CA 1
ATOM 1524 C C . SER A 1 194 ? 21.814 10.849 -14.955 1.00 89.12 194 SER A C 1
ATOM 1526 O O . SER A 1 194 ? 20.873 11.604 -15.191 1.00 89.12 194 SER A O 1
ATOM 1528 N N . TYR A 1 195 ? 22.817 10.675 -15.819 1.00 85.56 195 TYR A N 1
ATOM 1529 C CA . TYR A 1 195 ? 22.948 11.412 -17.082 1.00 85.56 195 TYR A CA 1
ATOM 1530 C C . TYR A 1 195 ? 21.833 11.120 -18.102 1.00 85.56 195 TYR A C 1
ATOM 1532 O O . TYR A 1 195 ? 21.644 11.895 -19.033 1.00 85.56 195 TYR A O 1
ATOM 1540 N N . ALA A 1 196 ? 21.101 10.016 -17.953 1.00 90.31 196 ALA A N 1
ATOM 1541 C CA . ALA A 1 196 ? 20.036 9.607 -18.864 1.00 90.31 196 ALA A CA 1
ATOM 1542 C C . ALA A 1 196 ? 18.625 9.749 -18.267 1.00 90.31 196 ALA A C 1
ATOM 1544 O O . ALA A 1 196 ? 17.637 9.541 -18.973 1.00 90.31 196 ALA A O 1
ATOM 1545 N N . ILE A 1 197 ? 18.506 10.144 -16.993 1.00 91.31 197 ILE A N 1
ATOM 1546 C CA . ILE A 1 197 ? 17.214 10.320 -16.312 1.00 91.31 197 ILE A CA 1
ATOM 1547 C C . ILE A 1 197 ? 16.342 11.363 -17.021 1.00 91.31 197 ILE A C 1
ATOM 1549 O O . ILE A 1 197 ? 15.148 11.138 -17.204 1.00 91.31 197 ILE A O 1
ATOM 1553 N N . ALA A 1 198 ? 16.911 12.492 -17.456 1.00 90.88 198 ALA A N 1
ATOM 1554 C CA . ALA A 1 198 ? 16.146 13.536 -18.144 1.00 90.88 198 ALA A CA 1
ATOM 1555 C C . ALA A 1 198 ? 15.503 13.021 -19.445 1.00 90.88 198 ALA A C 1
ATOM 1557 O O . ALA A 1 198 ? 14.350 13.328 -19.741 1.00 90.88 198 ALA A O 1
ATOM 1558 N N . LEU A 1 199 ? 16.229 12.180 -20.187 1.00 92.38 199 LEU A N 1
ATOM 1559 C CA . LEU A 1 199 ? 15.735 11.528 -21.395 1.00 92.38 199 LEU A CA 1
ATOM 1560 C C . LEU A 1 199 ? 14.648 10.496 -21.070 1.00 92.38 199 LEU A C 1
ATOM 1562 O O . LEU A 1 199 ? 13.591 10.500 -21.695 1.00 92.38 199 LEU A O 1
ATOM 1566 N N . ALA A 1 200 ? 14.868 9.670 -20.046 1.00 93.19 200 ALA A N 1
ATOM 1567 C CA . ALA A 1 200 ? 13.899 8.683 -19.571 1.00 93.19 200 ALA A CA 1
ATOM 1568 C C . ALA A 1 200 ? 12.566 9.333 -19.163 1.00 93.19 200 ALA A C 1
ATOM 1570 O O . ALA A 1 200 ? 11.485 8.819 -19.466 1.00 93.19 200 ALA A O 1
ATOM 1571 N N . ARG A 1 201 ? 12.635 10.514 -18.537 1.00 94.62 201 ARG A N 1
ATOM 1572 C CA . ARG A 1 201 ? 11.459 11.271 -18.096 1.00 94.62 201 ARG A CA 1
ATOM 1573 C C . ARG A 1 201 ? 10.596 11.823 -19.227 1.00 94.62 201 ARG A C 1
ATOM 1575 O O . ARG A 1 201 ? 9.438 12.136 -18.974 1.00 94.62 201 ARG A O 1
ATOM 1582 N N . LYS A 1 202 ? 11.095 11.860 -20.469 1.00 92.44 202 LYS A N 1
ATOM 1583 C CA . LYS A 1 202 ? 10.270 12.156 -21.656 1.00 92.44 202 LYS A CA 1
ATOM 1584 C C . LYS A 1 202 ? 9.265 11.039 -21.965 1.00 92.44 202 LYS A C 1
ATOM 1586 O O . LYS A 1 202 ? 8.236 11.307 -22.575 1.00 92.44 202 LYS A O 1
ATOM 1591 N N . HIS A 1 203 ? 9.546 9.805 -21.543 1.00 91.06 203 HIS A N 1
ATOM 1592 C CA . HIS A 1 203 ? 8.664 8.649 -21.738 1.00 91.06 203 HIS A CA 1
ATOM 1593 C C . HIS A 1 203 ? 7.808 8.361 -20.495 1.00 91.06 203 HIS A C 1
ATOM 1595 O O . HIS A 1 203 ? 6.609 8.084 -20.603 1.00 91.06 203 HIS A O 1
ATOM 1601 N N . VAL A 1 204 ? 8.414 8.458 -19.306 1.00 93.94 204 VAL A N 1
ATOM 1602 C CA . VAL A 1 204 ? 7.749 8.249 -18.012 1.00 93.94 204 VAL A CA 1
ATOM 1603 C C . VAL A 1 204 ? 8.165 9.359 -17.048 1.00 93.94 204 VAL A C 1
ATOM 1605 O O . VAL A 1 204 ? 9.276 9.331 -16.536 1.00 93.94 204 VAL A O 1
ATOM 1608 N N . ASN A 1 205 ? 7.270 10.307 -16.745 1.00 92.00 205 ASN A N 1
ATOM 1609 C CA . ASN A 1 205 ? 7.579 11.545 -16.000 1.00 92.00 205 ASN A CA 1
ATOM 1610 C C . ASN A 1 205 ? 8.416 11.354 -14.719 1.00 92.00 205 ASN A C 1
ATOM 1612 O O . ASN A 1 205 ? 9.281 12.171 -14.420 1.00 92.00 205 ASN A O 1
ATOM 1616 N N . ASN A 1 206 ? 8.181 10.264 -13.981 1.00 93.12 206 ASN A N 1
ATOM 1617 C CA . ASN A 1 206 ? 8.867 9.944 -12.725 1.00 93.12 206 ASN A CA 1
ATOM 1618 C C . ASN A 1 206 ? 9.878 8.792 -12.869 1.00 93.12 206 ASN A C 1
ATOM 1620 O O . ASN A 1 206 ? 10.124 8.077 -11.901 1.00 93.12 206 ASN A O 1
ATOM 1624 N N . ALA A 1 207 ? 10.426 8.574 -14.069 1.00 94.75 207 ALA A N 1
ATOM 1625 C CA . ALA A 1 207 ? 11.396 7.513 -14.323 1.00 94.75 207 ALA A CA 1
ATOM 1626 C C . ALA A 1 207 ? 12.598 7.604 -13.368 1.00 94.75 207 ALA A C 1
ATOM 1628 O O . ALA A 1 207 ? 13.172 8.686 -13.180 1.00 94.75 207 ALA A O 1
ATOM 1629 N N . ARG A 1 208 ? 12.961 6.455 -12.792 1.00 95.00 208 ARG A N 1
ATOM 1630 C CA . ARG A 1 208 ? 14.132 6.263 -11.923 1.00 95.00 208 ARG A CA 1
ATOM 1631 C C . ARG A 1 208 ? 14.855 4.932 -12.154 1.00 95.00 208 ARG A C 1
ATOM 1633 O O . ARG A 1 208 ? 16.062 4.872 -11.963 1.00 95.00 208 ARG A O 1
ATOM 1640 N N . VAL A 1 209 ? 14.136 3.904 -12.598 1.00 95.50 209 VAL A N 1
ATOM 1641 C CA . VAL A 1 209 ? 14.645 2.543 -12.821 1.00 95.50 209 VAL A CA 1
ATOM 1642 C C . VAL A 1 209 ? 14.263 2.057 -14.207 1.00 95.50 209 VAL A C 1
ATOM 1644 O O . VAL A 1 209 ? 13.400 2.649 -14.860 1.00 95.50 209 VAL A O 1
ATOM 1647 N N . PHE A 1 210 ? 14.904 0.994 -14.668 1.00 96.38 210 PHE A N 1
ATOM 1648 C CA . PHE A 1 210 ? 14.450 0.288 -15.854 1.00 96.38 210 PHE A CA 1
ATOM 1649 C C . PHE A 1 210 ? 13.156 -0.477 -15.588 1.00 96.38 210 PHE A C 1
ATOM 1651 O O . PHE A 1 210 ? 12.837 -0.841 -14.460 1.00 96.38 210 PHE A O 1
ATOM 1658 N N . GLY A 1 211 ? 12.385 -0.690 -16.652 1.00 96.38 211 GLY A N 1
ATOM 1659 C CA . GLY A 1 211 ? 11.276 -1.630 -16.622 1.00 96.38 211 GLY A CA 1
ATOM 1660 C C . GLY A 1 211 ? 11.808 -3.058 -16.568 1.00 96.38 211 GLY A C 1
ATOM 1661 O O . GLY A 1 211 ? 12.619 -3.434 -17.419 1.00 96.38 211 GLY A O 1
ATOM 1662 N N . GLU A 1 212 ? 11.333 -3.836 -15.600 1.00 95.88 212 GLU A N 1
ATOM 1663 C CA . GLU A 1 212 ? 11.722 -5.235 -15.396 1.00 95.88 212 GLU A CA 1
ATOM 1664 C C . GLU A 1 212 ? 10.477 -6.117 -15.263 1.00 95.88 212 GLU A C 1
ATOM 1666 O O . GLU A 1 212 ? 9.491 -5.725 -14.634 1.00 95.88 212 GLU A O 1
ATOM 1671 N N . ASP A 1 213 ? 10.506 -7.300 -15.880 1.00 94.69 213 ASP A N 1
ATOM 1672 C CA . ASP A 1 213 ? 9.440 -8.300 -15.789 1.00 94.69 213 ASP A CA 1
ATOM 1673 C C . ASP A 1 213 ? 9.980 -9.547 -15.086 1.00 94.69 213 ASP A C 1
ATOM 1675 O O . ASP A 1 213 ? 10.835 -10.244 -15.633 1.00 94.69 213 ASP A O 1
ATOM 1679 N N . HIS A 1 214 ? 9.496 -9.819 -13.877 1.00 91.88 214 HIS A N 1
ATOM 1680 C CA . HIS A 1 214 ? 9.906 -10.963 -13.061 1.00 91.88 214 HIS A CA 1
ATOM 1681 C C . HIS A 1 214 ? 8.842 -12.062 -13.113 1.00 91.88 214 HIS A C 1
ATOM 1683 O O . HIS A 1 214 ? 7.817 -11.924 -13.782 1.00 91.88 214 HIS A O 1
ATOM 1689 N N . GLU A 1 215 ? 9.073 -13.181 -12.429 1.00 89.38 215 GLU A N 1
ATOM 1690 C CA . GLU A 1 215 ? 8.129 -14.302 -12.408 1.00 89.38 215 GLU A CA 1
ATOM 1691 C C . GLU A 1 215 ? 6.788 -13.911 -11.760 1.00 89.38 215 GLU A C 1
ATOM 1693 O O . GLU A 1 215 ? 5.734 -14.132 -12.358 1.00 89.38 215 GLU A O 1
ATOM 1698 N N . HIS A 1 216 ? 6.832 -13.235 -10.605 1.00 86.88 216 HIS A N 1
ATOM 1699 C CA . HIS A 1 216 ? 5.653 -12.936 -9.776 1.00 86.88 216 HIS A CA 1
ATOM 1700 C C . HIS A 1 216 ? 5.204 -11.466 -9.792 1.00 86.88 216 HIS A C 1
ATOM 1702 O O . HIS A 1 216 ? 4.110 -11.135 -9.337 1.00 86.88 216 HIS A O 1
ATOM 1708 N N . TYR A 1 217 ? 5.998 -10.566 -10.370 1.00 91.75 217 TYR A N 1
ATOM 1709 C CA . TYR A 1 217 ? 5.704 -9.132 -10.409 1.00 91.75 217 TYR A CA 1
ATOM 1710 C C . TYR A 1 217 ? 6.412 -8.453 -11.579 1.00 91.75 217 TYR A C 1
ATOM 1712 O O . TYR A 1 217 ? 7.208 -9.059 -12.296 1.00 91.75 217 TYR A O 1
ATOM 1720 N N . TRP A 1 218 ? 6.139 -7.166 -11.771 1.00 94.00 218 TRP A N 1
ATOM 1721 C CA . TRP A 1 218 ? 6.896 -6.327 -12.692 1.00 94.00 218 TRP A CA 1
ATOM 1722 C C . TRP A 1 218 ? 7.153 -4.940 -12.106 1.00 94.00 218 TRP A C 1
ATOM 1724 O O . TRP A 1 218 ? 6.321 -4.368 -11.393 1.00 94.00 218 TRP A O 1
ATOM 1734 N N . ILE A 1 219 ? 8.316 -4.381 -12.429 1.00 94.62 219 ILE A N 1
ATOM 1735 C CA . ILE A 1 219 ? 8.749 -3.062 -11.976 1.00 94.62 219 ILE A CA 1
ATOM 1736 C C . ILE A 1 219 ? 8.497 -2.065 -13.102 1.00 94.62 219 ILE A C 1
ATOM 1738 O O . ILE A 1 219 ? 9.025 -2.180 -14.207 1.00 94.62 219 ILE A O 1
ATOM 1742 N N . CYS A 1 220 ? 7.673 -1.060 -12.833 1.00 95.88 220 CYS A N 1
ATOM 1743 C CA . CYS A 1 220 ? 7.497 0.067 -13.737 1.00 95.88 220 CYS A CA 1
ATOM 1744 C C . CYS A 1 220 ? 8.731 0.981 -13.669 1.00 95.88 220 CYS A C 1
ATOM 1746 O O . CYS A 1 220 ? 9.230 1.204 -12.569 1.00 95.88 220 CYS A O 1
ATOM 1748 N N . PRO A 1 221 ? 9.148 1.652 -14.758 1.00 96.69 221 PRO A N 1
ATOM 1749 C CA . PRO A 1 221 ? 10.255 2.613 -14.720 1.00 96.69 221 PRO A CA 1
ATOM 1750 C C . PRO A 1 221 ? 10.124 3.745 -13.694 1.00 96.69 221 PRO A C 1
ATOM 1752 O O . PRO A 1 221 ? 11.117 4.351 -13.294 1.00 96.69 221 PRO A O 1
ATOM 1755 N N . CYS A 1 222 ? 8.903 4.051 -13.238 1.00 94.69 222 CYS A N 1
ATOM 1756 C CA . CYS A 1 222 ? 8.685 4.978 -12.122 1.00 94.69 222 CYS A CA 1
ATOM 1757 C C . CYS A 1 222 ? 9.037 4.398 -10.734 1.00 94.69 222 CYS A C 1
ATOM 1759 O O . CYS A 1 222 ? 8.889 5.086 -9.723 1.00 94.69 222 CYS A O 1
ATOM 1761 N N . GLY A 1 223 ? 9.454 3.132 -10.671 1.00 91.62 223 GLY A N 1
ATOM 1762 C CA . GLY A 1 223 ? 9.747 2.361 -9.466 1.00 91.62 223 GLY A CA 1
ATOM 1763 C C . GLY A 1 223 ? 8.525 1.792 -8.746 1.00 91.62 223 GLY A C 1
ATOM 1764 O O . GLY A 1 223 ? 8.598 1.512 -7.557 1.00 91.62 223 GLY A O 1
ATOM 1765 N N . GLY A 1 224 ? 7.371 1.703 -9.410 1.00 90.31 224 GLY A N 1
ATOM 1766 C CA . GLY A 1 224 ? 6.210 1.001 -8.852 1.00 90.31 224 GLY A CA 1
ATOM 1767 C C . GLY A 1 224 ? 6.335 -0.502 -9.089 1.00 90.31 224 GLY A C 1
ATOM 1768 O O . GLY A 1 224 ? 6.493 -0.896 -10.243 1.00 90.31 224 GLY A O 1
ATOM 1769 N N . VAL A 1 225 ? 6.240 -1.309 -8.032 1.00 90.62 225 VAL A N 1
ATOM 1770 C CA . VAL A 1 225 ? 6.215 -2.783 -8.074 1.00 90.62 225 VAL A CA 1
ATOM 1771 C C . VAL A 1 225 ? 4.767 -3.260 -8.183 1.00 90.62 225 VAL A C 1
ATOM 1773 O O . VAL A 1 225 ? 3.964 -3.000 -7.293 1.00 90.62 225 VAL A O 1
ATOM 1776 N N . ASN A 1 226 ? 4.404 -3.902 -9.287 1.00 90.31 226 ASN A N 1
ATOM 1777 C CA . ASN A 1 226 ? 3.015 -4.243 -9.600 1.00 90.31 226 ASN A CA 1
ATOM 1778 C C . ASN A 1 226 ? 2.857 -5.761 -9.714 1.00 90.31 226 ASN A C 1
ATOM 1780 O O . ASN A 1 226 ? 3.793 -6.452 -10.122 1.00 90.31 226 ASN A O 1
ATOM 1784 N N . LEU A 1 227 ? 1.657 -6.259 -9.419 1.00 88.88 227 LEU A N 1
ATOM 1785 C CA . LEU A 1 227 ? 1.320 -7.677 -9.547 1.00 88.88 227 LEU A CA 1
ATOM 1786 C C . LEU A 1 227 ? 1.529 -8.167 -10.982 1.00 88.88 227 LEU A C 1
ATOM 1788 O O . LEU A 1 227 ? 1.249 -7.436 -11.939 1.00 88.88 227 LEU A O 1
ATOM 1792 N N . LYS A 1 228 ? 1.948 -9.425 -11.149 1.00 90.69 228 LYS A N 1
ATOM 1793 C CA . LYS A 1 228 ? 2.243 -10.003 -12.471 1.00 90.69 228 LYS A CA 1
ATOM 1794 C C . LYS A 1 228 ? 1.107 -9.868 -13.487 1.00 90.69 228 LYS A C 1
ATOM 1796 O O . LYS A 1 228 ? 1.374 -9.625 -14.661 1.00 90.69 228 LYS A O 1
ATOM 1801 N N . ASN A 1 229 ? -0.131 -10.037 -13.035 1.00 87.75 229 ASN A N 1
ATOM 1802 C CA . ASN A 1 229 ? -1.347 -10.040 -13.850 1.00 87.75 229 ASN A CA 1
ATOM 1803 C C . ASN A 1 229 ? -1.904 -8.637 -14.150 1.00 87.75 229 ASN A C 1
ATOM 1805 O O . ASN A 1 229 ? -2.894 -8.520 -14.865 1.00 87.75 229 ASN A O 1
ATOM 1809 N N . THR A 1 230 ? -1.289 -7.573 -13.630 1.00 89.25 230 THR A N 1
ATOM 1810 C CA . THR A 1 230 ? -1.720 -6.198 -13.909 1.00 89.25 230 THR A CA 1
ATOM 1811 C C . THR A 1 230 ? -1.020 -5.640 -15.146 1.00 89.25 230 THR A C 1
ATOM 1813 O O . THR A 1 230 ? 0.176 -5.849 -15.352 1.00 89.25 230 THR A O 1
ATOM 1816 N N . HIS A 1 231 ? -1.758 -4.880 -15.958 1.00 92.38 231 HIS A N 1
ATOM 1817 C CA . HIS A 1 231 ? -1.228 -4.223 -17.161 1.00 92.38 231 HIS A CA 1
ATOM 1818 C C . HIS A 1 231 ? -0.986 -2.721 -16.981 1.00 92.38 231 HIS A C 1
ATOM 1820 O O . HIS A 1 231 ? -0.358 -2.099 -17.832 1.00 92.38 231 HIS A O 1
ATOM 1826 N N . ILE A 1 232 ? -1.454 -2.125 -15.883 1.00 92.25 232 ILE A N 1
ATOM 1827 C CA . ILE A 1 232 ? -1.348 -0.688 -15.604 1.00 92.25 232 ILE A CA 1
ATOM 1828 C C . ILE A 1 232 ? -0.545 -0.497 -14.321 1.00 92.25 232 ILE A C 1
ATOM 1830 O O . ILE A 1 232 ? -0.809 -1.146 -13.313 1.00 92.25 232 ILE A O 1
ATOM 1834 N N . CYS A 1 233 ? 0.426 0.418 -14.333 1.00 91.94 233 CYS A N 1
ATOM 1835 C CA . CYS A 1 233 ? 1.189 0.710 -13.126 1.00 91.94 233 CYS A CA 1
ATOM 1836 C C . CYS A 1 233 ? 0.307 1.402 -12.082 1.00 91.94 233 CYS A C 1
ATOM 1838 O O . CYS A 1 233 ? -0.230 2.482 -12.344 1.00 91.94 233 CYS A O 1
ATOM 1840 N N . TYR A 1 234 ? 0.260 0.870 -10.859 1.00 86.31 234 TYR A N 1
ATOM 1841 C CA . TYR A 1 234 ? -0.518 1.469 -9.772 1.00 86.31 234 TYR A CA 1
ATOM 1842 C C . TYR A 1 234 ? -0.096 2.919 -9.481 1.00 86.31 234 TYR A C 1
ATOM 1844 O O . TYR A 1 234 ? -0.920 3.738 -9.068 1.00 86.31 234 TYR A O 1
ATOM 1852 N N . ARG A 1 235 ? 1.193 3.240 -9.680 1.00 87.81 235 ARG A N 1
ATOM 1853 C CA . ARG A 1 235 ? 1.816 4.503 -9.260 1.00 87.81 235 ARG A CA 1
ATOM 1854 C C . ARG A 1 235 ? 1.691 5.595 -10.313 1.00 87.81 235 ARG A C 1
ATOM 1856 O O . ARG A 1 235 ? 1.248 6.693 -9.998 1.00 87.81 235 ARG A O 1
ATOM 1863 N N . CYS A 1 236 ? 2.109 5.320 -11.549 1.00 91.56 236 CYS A N 1
ATOM 1864 C CA . CYS A 1 236 ? 2.123 6.319 -12.625 1.00 91.56 236 CYS A CA 1
ATOM 1865 C C . CYS A 1 236 ? 1.013 6.132 -13.668 1.00 91.56 236 CYS A C 1
ATOM 1867 O O . CYS A 1 236 ? 0.943 6.929 -14.601 1.00 91.56 236 CYS A O 1
ATOM 1869 N N . LYS A 1 237 ? 0.172 5.097 -13.523 1.00 91.50 237 LYS A N 1
ATOM 1870 C CA . LYS A 1 237 ? -0.966 4.773 -14.401 1.00 91.50 237 LYS A CA 1
ATOM 1871 C C . LYS A 1 237 ? -0.609 4.510 -15.870 1.00 91.50 237 LYS A C 1
ATOM 1873 O O . LYS A 1 237 ? -1.486 4.503 -16.723 1.00 91.50 237 LYS A O 1
ATOM 1878 N N . LYS A 1 238 ? 0.671 4.294 -16.182 1.00 93.31 238 LYS A N 1
ATOM 1879 C CA . LYS A 1 238 ? 1.130 3.914 -17.524 1.00 93.31 238 LYS A CA 1
ATOM 1880 C C . LYS A 1 238 ? 0.890 2.428 -17.776 1.00 93.31 238 LYS A C 1
ATOM 1882 O O . LYS A 1 238 ? 1.092 1.619 -16.869 1.00 93.31 238 LYS A O 1
ATOM 1887 N N . GLU A 1 239 ? 0.544 2.084 -19.012 1.00 95.25 239 GLU A N 1
ATOM 1888 C CA . GLU A 1 239 ? 0.463 0.694 -19.458 1.00 95.25 239 GLU A CA 1
ATOM 1889 C C . GLU A 1 239 ? 1.853 0.051 -19.537 1.00 95.25 239 GLU A C 1
ATOM 1891 O O . GLU A 1 239 ? 2.822 0.666 -20.003 1.00 95.25 239 GLU A O 1
ATOM 1896 N N . LYS A 1 240 ? 1.947 -1.199 -19.075 1.00 95.81 240 LYS A N 1
ATOM 1897 C CA . LYS A 1 240 ? 3.169 -2.005 -19.037 1.00 95.81 240 LYS A CA 1
ATOM 1898 C C . LYS A 1 240 ? 3.752 -2.157 -20.436 1.00 95.81 240 LYS A C 1
ATOM 1900 O O . LYS A 1 240 ? 4.894 -1.761 -20.659 1.00 95.81 240 LYS A O 1
ATOM 1905 N N . ASP A 1 241 ? 2.956 -2.652 -21.378 1.00 95.50 241 ASP A N 1
ATOM 1906 C CA . ASP A 1 241 ? 3.427 -3.020 -22.715 1.00 95.50 241 ASP A CA 1
ATOM 1907 C C . ASP A 1 241 ? 3.928 -1.807 -23.503 1.00 95.50 241 ASP A C 1
ATOM 1909 O O . ASP A 1 241 ? 4.988 -1.859 -24.127 1.00 95.50 241 ASP A O 1
ATOM 1913 N N . GLU A 1 242 ? 3.219 -0.678 -23.438 1.00 95.00 242 GLU A N 1
ATOM 1914 C CA . GLU A 1 242 ? 3.669 0.570 -24.062 1.00 95.00 242 GLU A CA 1
ATOM 1915 C C . GLU A 1 242 ? 4.976 1.076 -23.460 1.00 95.00 242 GLU A C 1
ATOM 1917 O O . GLU A 1 242 ? 5.885 1.504 -24.173 1.00 95.00 242 GLU A O 1
ATOM 1922 N N . THR A 1 243 ? 5.081 1.001 -22.137 1.00 94.75 243 THR A N 1
ATOM 1923 C CA . THR A 1 243 ? 6.256 1.470 -21.415 1.00 94.75 243 THR A CA 1
ATOM 1924 C C . THR A 1 243 ? 7.470 0.584 -21.705 1.00 94.75 243 THR A C 1
ATOM 1926 O O . THR A 1 243 ? 8.569 1.090 -21.938 1.00 94.75 243 THR A O 1
ATOM 1929 N N . PHE A 1 244 ? 7.285 -0.736 -21.739 1.00 96.81 244 PHE A N 1
ATOM 1930 C CA . PHE A 1 244 ? 8.360 -1.721 -21.872 1.00 96.81 244 PHE A CA 1
ATOM 1931 C C . PHE A 1 244 ? 8.922 -1.791 -23.299 1.00 96.81 244 PHE A C 1
ATOM 1933 O O . PHE A 1 244 ? 10.086 -2.154 -23.481 1.00 96.81 244 PHE A O 1
ATOM 1940 N N . LYS A 1 245 ? 8.175 -1.325 -24.311 1.00 95.75 245 LYS A N 1
ATOM 1941 C CA . LYS A 1 245 ? 8.710 -1.109 -25.670 1.00 95.75 245 LYS A CA 1
ATOM 1942 C C . LYS A 1 245 ? 9.943 -0.202 -25.693 1.00 95.75 245 LYS A C 1
ATOM 1944 O O . LYS A 1 245 ? 10.764 -0.332 -26.593 1.00 95.75 245 LYS A O 1
ATOM 1949 N N . VAL A 1 246 ? 10.074 0.707 -24.725 1.00 94.75 246 VAL A N 1
ATOM 1950 C CA . VAL A 1 246 ? 11.165 1.693 -24.687 1.00 94.75 246 VAL A CA 1
ATOM 1951 C C . VAL A 1 246 ? 12.016 1.565 -23.431 1.00 94.75 246 VAL A C 1
ATOM 1953 O O . VAL A 1 246 ? 13.233 1.652 -23.511 1.00 94.75 246 VAL A O 1
ATOM 1956 N N . MET A 1 247 ? 11.392 1.380 -22.270 1.00 95.88 247 MET A N 1
ATOM 1957 C CA . MET A 1 247 ? 12.019 1.656 -20.976 1.00 95.88 247 MET A CA 1
ATOM 1958 C C . MET A 1 247 ? 12.649 0.441 -20.286 1.00 95.88 247 MET A C 1
ATOM 1960 O O . MET A 1 247 ? 13.050 0.544 -19.128 1.00 95.88 247 MET A O 1
ATOM 1964 N N . THR A 1 248 ? 12.760 -0.702 -20.962 1.00 96.19 248 THR A N 1
ATOM 1965 C CA . THR A 1 248 ? 13.621 -1.794 -20.486 1.00 96.19 248 THR A CA 1
ATOM 1966 C C . THR A 1 248 ? 15.088 -1.431 -20.708 1.00 96.19 248 THR A C 1
ATOM 1968 O O . THR A 1 248 ? 15.415 -0.590 -21.554 1.00 96.19 248 THR A O 1
ATOM 1971 N N . ARG A 1 249 ? 15.998 -2.075 -19.968 1.00 94.06 249 ARG A N 1
ATOM 1972 C CA . ARG A 1 249 ? 17.442 -1.841 -20.111 1.00 94.06 249 ARG A CA 1
ATOM 1973 C C . ARG A 1 249 ? 17.906 -1.984 -21.560 1.00 94.06 249 ARG A C 1
ATOM 1975 O O . ARG A 1 249 ? 18.615 -1.113 -22.061 1.00 94.06 249 ARG A O 1
ATOM 1982 N N . ASP A 1 250 ? 17.494 -3.048 -22.237 1.00 94.00 250 ASP A N 1
ATOM 1983 C CA . ASP A 1 250 ? 17.946 -3.330 -23.599 1.00 94.00 250 ASP A CA 1
ATOM 1984 C C . ASP A 1 250 ? 17.362 -2.360 -24.631 1.00 94.00 250 ASP A C 1
ATOM 1986 O O . ASP A 1 250 ? 18.075 -1.952 -25.548 1.00 94.00 250 ASP A O 1
ATOM 1990 N N . ASN A 1 251 ? 16.117 -1.911 -24.443 1.00 94.56 251 ASN A N 1
ATOM 1991 C CA . ASN A 1 251 ? 15.448 -1.007 -25.381 1.00 94.56 251 ASN A CA 1
ATOM 1992 C C . ASN A 1 251 ? 15.869 0.458 -25.197 1.00 94.56 251 ASN A C 1
ATOM 1994 O O . ASN A 1 251 ? 15.981 1.196 -26.178 1.00 94.56 251 ASN A O 1
ATOM 1998 N N . PHE A 1 252 ? 16.159 0.888 -23.965 1.00 93.88 252 PHE A N 1
ATOM 1999 C CA . PHE A 1 252 ? 16.546 2.274 -23.687 1.00 93.88 252 PHE A CA 1
ATOM 2000 C C . PHE A 1 252 ? 18.040 2.531 -23.932 1.00 93.88 252 PHE A C 1
ATOM 2002 O O . PHE A 1 252 ? 18.452 3.645 -24.274 1.00 93.88 252 PHE A O 1
ATOM 2009 N N . ARG A 1 253 ? 18.878 1.494 -23.796 1.00 91.50 253 ARG A N 1
ATOM 2010 C CA . ARG A 1 253 ? 20.341 1.601 -23.905 1.00 91.50 253 ARG A CA 1
ATOM 2011 C C . ARG A 1 253 ? 20.864 2.117 -25.257 1.00 91.50 253 ARG A C 1
ATOM 2013 O O . ARG A 1 253 ? 21.924 2.739 -25.262 1.00 91.50 253 ARG A O 1
ATOM 2020 N N . PRO A 1 254 ? 20.234 1.876 -26.415 1.00 90.50 254 PRO A N 1
ATOM 2021 C CA . PRO A 1 254 ? 20.643 2.528 -27.659 1.00 90.50 254 PRO A CA 1
ATOM 2022 C C . PRO A 1 254 ? 20.339 4.032 -27.648 1.00 90.50 254 PRO A C 1
ATOM 2024 O O . PRO A 1 254 ? 21.189 4.838 -28.023 1.00 90.50 254 PRO A O 1
ATOM 2027 N N . ILE A 1 255 ? 19.165 4.415 -27.140 1.00 87.00 255 ILE A N 1
ATOM 2028 C CA . ILE A 1 255 ? 18.655 5.793 -27.161 1.00 87.00 255 ILE A CA 1
ATOM 2029 C C . ILE A 1 255 ? 19.569 6.714 -26.346 1.00 87.00 255 ILE A C 1
ATOM 2031 O O . ILE A 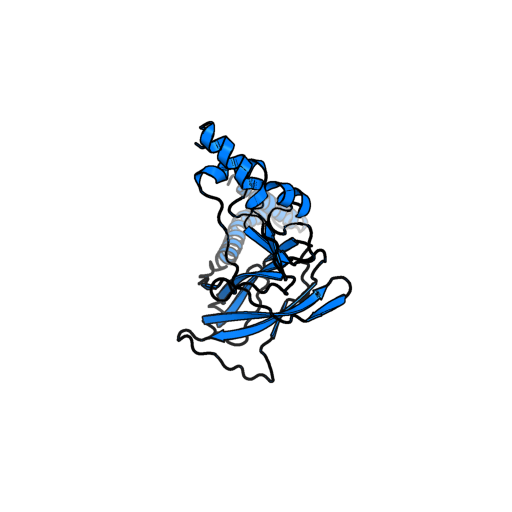1 255 ? 20.004 7.761 -26.823 1.00 87.00 255 ILE A O 1
ATOM 2035 N N . TRP A 1 256 ? 19.953 6.296 -25.138 1.00 85.69 256 TRP A N 1
ATOM 2036 C CA . TRP A 1 256 ? 20.802 7.130 -24.286 1.00 85.69 256 TRP A CA 1
ATOM 2037 C C . TRP A 1 256 ? 22.276 7.202 -24.737 1.00 85.69 256 TRP A C 1
ATOM 2039 O O . TRP A 1 256 ? 23.021 8.066 -24.283 1.00 85.69 256 TRP A O 1
ATOM 2049 N N . ARG A 1 257 ? 22.723 6.298 -25.626 1.00 86.62 257 ARG A N 1
ATOM 2050 C CA . ARG A 1 257 ? 24.117 6.179 -26.078 1.00 86.62 257 ARG A CA 1
ATOM 2051 C C . ARG A 1 257 ? 24.319 7.192 -27.182 1.00 86.62 257 ARG A C 1
ATOM 2053 O O . ARG A 1 257 ? 25.246 7.985 -27.103 1.00 86.62 257 ARG A O 1
ATOM 2060 N N . LEU A 1 258 ? 23.357 7.230 -28.101 1.00 82.94 258 LEU A N 1
ATOM 2061 C CA . LEU A 1 258 ? 23.234 8.268 -29.112 1.00 82.94 258 LEU A CA 1
ATOM 2062 C C . LEU A 1 258 ? 23.116 9.657 -28.470 1.00 82.94 258 LEU A C 1
ATOM 2064 O O . LEU A 1 258 ? 23.878 10.548 -28.827 1.00 82.94 258 LEU A O 1
ATOM 2068 N N . ALA A 1 259 ? 22.259 9.827 -27.456 1.00 78.69 259 ALA A N 1
ATOM 2069 C CA . ALA A 1 259 ? 22.129 11.110 -26.753 1.00 78.69 259 ALA A CA 1
ATOM 2070 C C . ALA A 1 259 ? 23.439 11.552 -26.068 1.00 78.69 259 ALA A C 1
ATOM 2072 O O . ALA A 1 259 ? 23.788 12.734 -26.078 1.00 78.69 259 ALA A O 1
ATOM 2073 N N . LYS A 1 260 ? 24.197 10.600 -25.501 1.00 79.06 260 LYS A N 1
ATOM 2074 C CA . LYS A 1 260 ? 25.516 10.858 -24.908 1.00 79.06 260 LYS A CA 1
ATOM 2075 C C . LYS A 1 260 ? 26.556 11.254 -25.962 1.00 79.06 260 LYS A C 1
ATOM 2077 O O . LYS A 1 260 ? 27.341 12.165 -25.720 1.00 79.06 260 LYS A O 1
ATOM 2082 N N . GLU A 1 261 ? 26.565 10.589 -27.115 1.00 81.12 261 GLU A N 1
ATOM 2083 C CA . GLU A 1 261 ? 27.457 10.897 -28.244 1.00 81.12 261 GLU A CA 1
ATOM 2084 C C . GLU A 1 261 ? 27.135 12.258 -28.887 1.00 81.12 261 GLU A C 1
ATOM 2086 O O . GLU A 1 261 ? 28.041 12.952 -29.339 1.00 81.12 261 GLU A O 1
ATOM 2091 N N . GLN A 1 262 ? 25.865 12.673 -28.865 1.00 75.62 262 GLN A N 1
ATOM 2092 C CA . GLN A 1 262 ? 25.380 13.948 -29.409 1.00 75.62 262 GLN A CA 1
ATOM 2093 C C . GLN A 1 262 ? 25.472 15.126 -28.418 1.00 75.62 262 GLN A C 1
ATOM 2095 O O . GLN A 1 262 ? 25.164 16.260 -28.777 1.00 75.62 262 GLN A O 1
ATOM 2100 N N . GLY A 1 263 ? 25.921 14.889 -27.178 1.00 69.31 263 GLY A N 1
ATOM 2101 C CA . GLY A 1 263 ? 26.072 15.933 -26.158 1.00 69.31 263 GLY A CA 1
ATOM 2102 C C . GLY A 1 263 ? 24.752 16.445 -25.566 1.00 69.31 263 GLY A C 1
ATOM 2103 O O . GLY A 1 263 ? 24.741 17.500 -24.934 1.00 69.31 263 GLY A O 1
ATOM 2104 N N . GLU A 1 264 ? 23.651 15.707 -25.737 1.00 62.78 264 GLU A N 1
ATOM 2105 C CA . GLU A 1 264 ? 22.307 16.089 -25.273 1.00 62.78 264 GLU A CA 1
ATOM 2106 C C . GLU A 1 264 ? 22.052 15.764 -23.790 1.00 62.78 264 GLU A C 1
ATOM 2108 O O . GLU A 1 264 ? 20.996 16.081 -23.245 1.00 62.78 264 GLU A O 1
ATOM 2113 N N . THR A 1 265 ? 23.010 15.132 -23.110 1.00 59.84 265 THR A N 1
ATOM 2114 C CA . THR A 1 265 ? 22.928 14.822 -21.678 1.00 59.84 265 THR A CA 1
ATOM 2115 C C . THR A 1 265 ? 23.508 15.976 -20.852 1.00 59.84 265 THR A C 1
ATOM 2117 O O . THR A 1 265 ? 24.681 15.934 -20.469 1.00 59.84 265 THR A O 1
ATOM 2120 N N . LYS A 1 266 ? 22.711 17.019 -20.601 1.00 47.78 266 LYS A N 1
ATOM 2121 C CA . LYS A 1 266 ? 22.969 18.042 -19.573 1.00 47.78 266 LYS A CA 1
ATOM 2122 C C . LYS A 1 266 ? 21.740 18.250 -18.703 1.00 47.78 266 LYS A C 1
ATOM 2124 O O . LYS A 1 266 ? 20.641 18.394 -19.277 1.00 47.78 266 LYS A O 1
#

Radius of gyration: 28.43 Å; chains: 1; bounding box: 72×65×57 Å

Sequence (266 aa):
MEAYIIFLMLISILAGFLAHSKGRSFLGWCLLGLIINPIIVCIILAFLSSRKDYEVKVYSYVANAKEGIDVNSPICLESCSLFTNNEHDRTGLILNIRNLSDRVITAVDFICEGYSSSDSKLTFNIEGDYIIKLDNISIDPYSTYSNDRTSIIELLDPSIARITLTVHEITFDDGSIFINEPCIEKVKEDEIPSYAIALARKHVNNARVFGEDHEHYWICPCGGVNLKNTHICYRCKKEKDETFKVMTRDNFRPIWRLAKEQGETK

Secondary structure (DSSP, 8-state):
-HHHHHHHHHHHHHHHHHHHTTTS-HHHHHHHHHHHHHHHHHHHHHHHHTS-------EEE-TTTTT-EESS-SEEEEEEEEEEETTTTEEEEEEEEEE-SSS-EEEEEEEEEEE-TTSPBP--SSSS--EEEE-S--B-TT-EEE--TTS-EE-S-TT--EEEEEEEEEEETTS-EEE----EE-----B--HHHHHHHTTTSTT--B-BEE-SSEEE-TTS-EEETT--B-TTT--BHHHHHHHHBHHHHHHHHHHHHHTT---